Protein AF-A0A954RVB5-F1 (afdb_m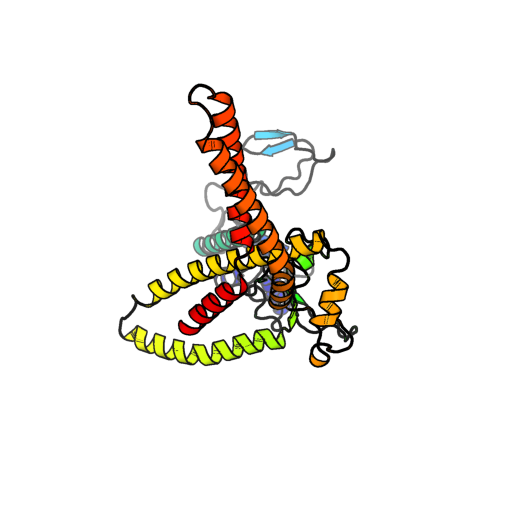onomer_lite)

Structure (mmCIF, N/CA/C/O backbone):
data_AF-A0A954RVB5-F1
#
_entry.id   AF-A0A954RVB5-F1
#
loop_
_atom_site.group_PDB
_atom_site.id
_atom_site.type_symbol
_atom_site.label_atom_id
_atom_site.label_alt_id
_atom_site.label_comp_id
_atom_site.label_asym_id
_atom_site.label_entity_id
_atom_site.label_seq_id
_atom_site.pdbx_PDB_ins_code
_atom_site.Cartn_x
_atom_site.Cartn_y
_atom_site.Cartn_z
_atom_site.occupancy
_atom_site.B_iso_or_equiv
_atom_site.auth_seq_id
_atom_site.auth_comp_id
_atom_site.auth_asym_id
_atom_site.auth_atom_id
_atom_site.pdbx_PDB_model_num
ATOM 1 N N . MET A 1 1 ? 14.825 -3.475 -24.513 1.00 93.31 1 MET A N 1
ATOM 2 C CA . MET A 1 1 ? 14.759 -2.753 -23.214 1.00 93.31 1 MET A CA 1
ATOM 3 C C . MET A 1 1 ? 13.437 -2.008 -23.025 1.00 93.31 1 MET A C 1
ATOM 5 O O . MET A 1 1 ? 12.732 -2.333 -22.081 1.00 93.31 1 MET A O 1
ATOM 9 N N . PHE A 1 2 ? 13.100 -1.039 -23.891 1.00 96.44 2 PHE A N 1
ATOM 10 C CA . PHE A 1 2 ? 11.853 -0.258 -23.799 1.00 96.44 2 PHE A CA 1
ATOM 11 C C . PHE A 1 2 ? 10.601 -1.139 -23.850 1.00 96.44 2 PHE A C 1
ATOM 13 O O . PHE A 1 2 ? 9.775 -1.050 -22.951 1.00 96.44 2 PHE A O 1
ATOM 20 N N . GLN A 1 3 ? 10.530 -2.057 -24.820 1.00 96.12 3 GLN A N 1
ATOM 21 C CA . GLN A 1 3 ? 9.443 -3.038 -24.927 1.00 96.12 3 GLN A CA 1
ATOM 22 C C . GLN A 1 3 ? 9.259 -3.834 -23.630 1.00 96.12 3 GLN A C 1
ATOM 24 O O . GLN A 1 3 ? 8.179 -3.788 -23.061 1.00 96.12 3 GLN A O 1
ATOM 29 N N . TRP A 1 4 ? 10.323 -4.459 -23.100 1.00 95.06 4 TRP A N 1
ATOM 30 C CA . TRP A 1 4 ? 10.252 -5.195 -21.828 1.00 95.06 4 TRP A CA 1
ATOM 31 C C . TRP A 1 4 ? 9.710 -4.339 -20.681 1.00 95.06 4 TRP A C 1
ATOM 33 O O . TRP A 1 4 ? 8.940 -4.825 -19.864 1.00 95.06 4 TRP A O 1
ATOM 43 N N . TYR A 1 5 ? 10.111 -3.065 -20.590 1.00 94.44 5 TYR A N 1
ATOM 44 C CA . TYR A 1 5 ? 9.596 -2.195 -19.536 1.00 94.44 5 TYR A CA 1
ATOM 45 C C . TYR A 1 5 ? 8.131 -1.816 -19.752 1.00 94.44 5 TYR A C 1
ATOM 47 O O . TYR A 1 5 ? 7.409 -1.705 -18.768 1.00 94.44 5 TYR A O 1
ATOM 55 N N . ALA A 1 6 ? 7.689 -1.611 -20.994 1.00 93.25 6 ALA A N 1
ATOM 56 C CA . ALA A 1 6 ? 6.303 -1.279 -21.310 1.00 93.25 6 ALA A CA 1
ATOM 57 C C . ALA A 1 6 ? 5.373 -2.476 -21.050 1.00 93.25 6 ALA A C 1
ATOM 59 O O . ALA A 1 6 ? 4.463 -2.369 -20.227 1.00 93.25 6 ALA A O 1
ATOM 60 N N . SER A 1 7 ? 5.664 -3.633 -21.650 1.00 90.19 7 SER A N 1
ATOM 61 C CA . SER A 1 7 ? 4.794 -4.814 -21.611 1.00 90.19 7 SER A CA 1
ATOM 62 C C . SER A 1 7 ? 4.887 -5.619 -20.313 1.00 90.19 7 SER A C 1
ATOM 64 O O . SER A 1 7 ? 3.871 -6.086 -19.808 1.00 90.19 7 SER A O 1
ATOM 66 N N . GLU A 1 8 ? 6.075 -5.768 -19.722 1.00 88.81 8 GLU A N 1
ATOM 67 C CA . GLU A 1 8 ? 6.259 -6.601 -18.527 1.00 88.81 8 GLU A CA 1
ATOM 68 C C . GLU A 1 8 ? 6.190 -5.765 -17.235 1.00 88.81 8 GLU A C 1
ATOM 70 O O . GLU A 1 8 ? 6.614 -4.607 -17.177 1.00 88.81 8 GLU A O 1
ATOM 75 N N . GLN A 1 9 ? 5.721 -6.348 -16.126 1.00 85.25 9 GLN A N 1
ATOM 76 C CA . GLN A 1 9 ? 5.739 -5.705 -14.799 1.00 85.25 9 GLN A CA 1
ATOM 77 C C . GLN A 1 9 ? 7.112 -5.815 -14.107 1.00 85.25 9 GLN A C 1
ATOM 79 O O . GLN A 1 9 ? 7.238 -6.267 -12.967 1.00 85.25 9 GLN A O 1
ATOM 84 N N . ILE A 1 10 ? 8.171 -5.376 -14.793 1.00 88.50 10 ILE A N 1
ATOM 85 C CA . ILE A 1 10 ? 9.561 -5.481 -14.328 1.00 88.50 10 ILE A CA 1
ATOM 86 C C . ILE A 1 10 ? 10.147 -4.136 -13.877 1.00 88.50 10 ILE A C 1
ATOM 88 O O . ILE A 1 10 ? 9.757 -3.050 -14.300 1.00 88.50 10 ILE A O 1
ATOM 92 N N . SER A 1 11 ? 11.117 -4.194 -12.968 1.00 89.44 11 SER A N 1
ATOM 93 C CA . SER A 1 11 ? 11.869 -3.030 -12.489 1.00 89.44 11 SER A CA 1
ATOM 94 C C . SER A 1 11 ? 13.116 -2.756 -13.345 1.00 89.44 11 SER A C 1
ATOM 96 O O . SER A 1 11 ? 13.686 -3.690 -13.914 1.00 89.44 11 SER A O 1
ATOM 98 N N . PRO A 1 12 ? 13.651 -1.516 -13.349 1.00 92.75 12 PRO A N 1
ATOM 99 C CA . PRO A 1 12 ? 14.918 -1.220 -14.025 1.00 92.75 12 PRO A CA 1
ATOM 100 C C . PRO A 1 12 ? 16.093 -2.086 -13.532 1.00 92.75 12 PRO A C 1
ATOM 102 O O . PRO A 1 12 ? 17.009 -2.386 -14.289 1.00 92.75 12 PRO A O 1
ATOM 105 N N . SER A 1 13 ? 16.057 -2.539 -12.273 1.00 91.69 13 SER A N 1
ATOM 106 C CA . SER A 1 13 ? 17.038 -3.490 -11.731 1.00 91.69 13 SER A CA 1
ATOM 107 C C . SER A 1 13 ? 16.919 -4.890 -12.342 1.00 91.69 13 SER A C 1
ATOM 109 O O . SER A 1 13 ? 17.938 -5.539 -12.551 1.00 91.69 13 SER A O 1
ATOM 111 N N . GLN A 1 14 ? 15.701 -5.370 -12.613 1.00 91.44 14 GLN A N 1
ATOM 112 C CA . GLN A 1 14 ? 15.488 -6.669 -13.268 1.00 91.44 14 GLN A CA 1
ATOM 113 C C . GLN A 1 14 ? 15.945 -6.626 -14.724 1.00 91.44 14 GLN A C 1
ATOM 115 O O . GLN A 1 14 ? 16.619 -7.548 -15.166 1.00 91.44 14 GLN A O 1
ATOM 120 N N . ILE A 1 15 ? 15.669 -5.525 -15.428 1.00 94.50 15 ILE A N 1
ATOM 121 C CA . ILE A 1 15 ? 16.201 -5.284 -16.774 1.00 94.50 15 ILE A CA 1
ATOM 122 C C . ILE A 1 15 ? 17.732 -5.300 -16.756 1.00 94.50 15 ILE A C 1
ATOM 124 O O . ILE A 1 15 ? 18.337 -6.003 -17.556 1.00 94.50 15 ILE A O 1
ATOM 128 N N . ALA A 1 16 ? 18.361 -4.583 -15.817 1.00 94.69 16 ALA A N 1
ATOM 129 C CA . ALA A 1 16 ? 19.816 -4.580 -15.677 1.00 94.69 16 ALA A CA 1
ATOM 130 C C . ALA A 1 16 ? 20.374 -5.994 -15.440 1.00 94.69 16 ALA A C 1
ATOM 132 O O . ALA A 1 16 ? 21.322 -6.403 -16.100 1.00 94.69 16 ALA A O 1
ATOM 133 N N . SER A 1 17 ? 19.746 -6.768 -14.546 1.00 93.25 17 SER A N 1
ATOM 134 C CA . SER A 1 17 ? 20.136 -8.159 -14.300 1.00 93.25 17 SER A CA 1
ATOM 135 C C . SER A 1 17 ? 19.981 -9.031 -15.546 1.00 93.25 17 SER A C 1
ATOM 137 O O . SER A 1 17 ? 20.878 -9.816 -15.833 1.00 93.25 17 SER A O 1
ATOM 139 N N . ARG A 1 18 ? 18.889 -8.877 -16.307 1.00 94.88 18 ARG A N 1
ATOM 140 C CA . ARG A 1 18 ? 18.653 -9.617 -17.555 1.00 94.88 18 ARG A CA 1
ATOM 141 C C . ARG A 1 18 ? 19.721 -9.294 -18.603 1.00 94.88 18 ARG A C 1
ATOM 143 O O . ARG A 1 18 ? 20.259 -10.214 -19.208 1.00 94.88 18 ARG A O 1
ATOM 150 N N . LEU A 1 19 ? 20.074 -8.018 -18.766 1.00 94.81 19 LEU A N 1
ATOM 151 C CA . LEU A 1 19 ? 21.126 -7.583 -19.692 1.00 94.81 19 LEU A CA 1
ATOM 152 C C . LEU A 1 19 ? 22.497 -8.144 -19.303 1.00 94.81 19 LEU A C 1
ATOM 154 O O . LEU A 1 19 ? 23.163 -8.735 -20.146 1.00 94.81 19 LEU A O 1
ATOM 158 N N . ASN A 1 20 ? 22.872 -8.045 -18.024 1.00 94.81 20 ASN A N 1
ATOM 159 C CA . ASN A 1 20 ? 24.144 -8.584 -17.534 1.00 94.81 20 ASN A CA 1
ATOM 160 C C . ASN A 1 20 ? 24.216 -10.110 -17.679 1.00 94.81 20 ASN A C 1
ATOM 162 O O . ASN A 1 20 ? 25.235 -10.632 -18.112 1.00 94.81 20 ASN A O 1
ATOM 166 N N . LYS A 1 21 ? 23.127 -10.830 -17.371 1.00 94.69 21 LYS A N 1
ATOM 167 C CA . LYS A 1 21 ? 23.043 -12.289 -17.571 1.00 94.69 21 LYS A CA 1
ATOM 168 C C . LYS A 1 21 ? 23.169 -12.693 -19.039 1.00 94.69 21 LYS A C 1
ATOM 170 O O . LYS A 1 21 ? 23.669 -13.771 -19.320 1.00 94.69 21 LYS A O 1
ATOM 175 N N . SER A 1 22 ? 22.721 -11.835 -19.951 1.00 94.25 22 SER A N 1
ATOM 176 C CA . SER A 1 22 ? 22.811 -12.066 -21.397 1.00 94.25 22 SER A CA 1
ATOM 177 C C . SER A 1 22 ? 24.165 -11.637 -21.981 1.00 94.25 22 SER A C 1
ATOM 179 O O . SER A 1 22 ? 24.316 -11.622 -23.196 1.00 94.25 22 SER A O 1
ATOM 181 N N . GLY A 1 23 ? 25.127 -11.216 -21.148 1.00 93.06 23 GLY A N 1
ATOM 182 C CA . GLY A 1 23 ? 26.444 -10.752 -21.598 1.00 93.06 23 GLY A CA 1
ATOM 183 C C . GLY A 1 23 ? 26.430 -9.414 -22.348 1.00 93.06 23 GLY A C 1
ATOM 184 O O . GLY A 1 23 ? 27.436 -9.031 -22.939 1.00 93.06 23 GLY A O 1
ATOM 185 N N . VAL A 1 24 ? 25.313 -8.676 -22.338 1.00 93.50 24 VAL A N 1
ATOM 186 C CA . VAL A 1 24 ? 25.204 -7.402 -23.059 1.00 93.50 24 VAL A CA 1
ATOM 187 C C . VAL A 1 24 ? 25.988 -6.327 -22.310 1.00 93.50 24 VAL A C 1
ATOM 189 O O . VAL A 1 24 ? 25.602 -5.916 -21.213 1.00 93.50 24 VAL A O 1
ATOM 192 N N . SER A 1 25 ? 27.064 -5.828 -22.920 1.00 90.56 25 SER A N 1
ATOM 193 C CA . SER A 1 25 ? 27.880 -4.751 -22.352 1.00 90.56 25 SER A CA 1
ATOM 194 C C . SER A 1 25 ? 27.074 -3.459 -22.166 1.00 90.56 25 SER A C 1
ATOM 196 O O . SER A 1 25 ? 26.225 -3.102 -22.984 1.00 90.56 25 SER A O 1
ATOM 198 N N . ALA A 1 26 ? 27.355 -2.725 -21.086 1.00 87.88 26 ALA A N 1
ATOM 199 C CA . ALA A 1 26 ? 26.791 -1.394 -20.847 1.00 87.88 26 ALA A CA 1
ATOM 200 C C . ALA A 1 26 ? 27.549 -0.276 -21.587 1.00 87.88 26 ALA A C 1
ATOM 202 O O . ALA A 1 26 ? 27.286 0.900 -21.323 1.00 87.88 26 ALA A O 1
ATOM 203 N N . VAL A 1 27 ? 28.480 -0.645 -22.480 1.00 83.56 27 VAL A N 1
ATOM 204 C CA . VAL A 1 27 ? 29.432 0.205 -23.219 1.00 83.56 27 VAL A CA 1
ATOM 205 C C . VAL A 1 27 ? 30.426 0.922 -22.300 1.00 83.56 27 VAL A C 1
ATOM 207 O O . VAL A 1 27 ? 31.630 0.781 -22.471 1.00 83.56 27 VAL A O 1
ATOM 210 N N . PHE A 1 28 ? 29.942 1.626 -21.278 1.00 81.75 28 PHE A N 1
ATOM 211 C CA . PHE A 1 28 ? 30.755 2.313 -20.280 1.00 81.75 28 PHE A CA 1
ATOM 212 C C . PHE A 1 28 ? 30.584 1.689 -18.891 1.00 81.75 28 PHE A C 1
ATOM 214 O O . PHE A 1 28 ? 29.470 1.638 -18.357 1.00 81.75 28 PHE A O 1
ATOM 221 N N . GLY A 1 29 ? 31.697 1.284 -18.272 1.00 81.44 29 GLY A N 1
ATOM 222 C CA . GLY A 1 29 ? 31.775 0.688 -16.931 1.00 81.44 29 GLY A CA 1
ATOM 223 C C . GLY A 1 29 ? 31.400 -0.800 -16.867 1.00 81.44 29 GLY A C 1
ATOM 224 O O . GLY A 1 29 ? 30.939 -1.374 -17.844 1.00 81.44 29 GLY A O 1
ATOM 225 N N . GLU A 1 30 ? 31.531 -1.399 -15.682 1.00 84.06 30 GLU A N 1
ATOM 226 C CA . GLU A 1 30 ? 31.527 -2.864 -15.461 1.00 84.06 30 GLU A CA 1
ATOM 227 C C . GLU A 1 30 ? 30.200 -3.602 -15.738 1.00 84.06 30 GLU A C 1
ATOM 229 O O . GLU A 1 30 ? 30.146 -4.825 -15.687 1.00 84.06 30 GLU A O 1
ATOM 234 N N . GLY A 1 31 ? 29.109 -2.892 -16.037 1.00 92.31 31 GLY A N 1
ATOM 235 C CA . GLY A 1 31 ? 27.833 -3.529 -16.372 1.00 92.31 31 GLY A CA 1
ATOM 236 C C . GLY A 1 31 ? 26.613 -2.625 -16.249 1.00 92.31 31 GLY A C 1
ATOM 237 O O . GLY A 1 31 ? 26.698 -1.434 -15.908 1.00 92.31 31 GLY A O 1
ATOM 238 N N . TRP A 1 32 ? 25.445 -3.197 -16.539 1.00 95.25 32 TRP A N 1
ATOM 239 C CA . TRP A 1 32 ? 24.161 -2.531 -16.373 1.00 95.25 32 TRP A CA 1
ATOM 240 C C . TRP A 1 32 ? 23.793 -2.454 -14.897 1.00 95.25 32 TRP A C 1
ATOM 242 O O . TRP A 1 32 ? 23.843 -3.436 -14.159 1.00 95.25 32 TRP A O 1
ATOM 252 N N . ASN A 1 33 ? 23.350 -1.276 -14.470 1.00 94.44 33 ASN A N 1
ATOM 253 C CA . ASN A 1 33 ? 22.774 -1.071 -13.149 1.00 94.44 33 ASN A CA 1
ATOM 254 C C . ASN A 1 33 ? 21.419 -0.361 -13.269 1.00 94.44 33 ASN A C 1
ATOM 256 O O . ASN A 1 33 ? 21.065 0.178 -14.322 1.00 94.44 33 ASN A O 1
ATOM 260 N N . LYS A 1 34 ? 20.657 -0.343 -12.168 1.00 93.25 34 LYS A N 1
ATOM 261 C CA . LYS A 1 34 ? 19.323 0.282 -12.098 1.00 93.25 34 LYS A CA 1
ATOM 262 C C . LYS A 1 34 ? 19.320 1.713 -12.643 1.00 93.25 34 LYS A C 1
ATOM 264 O O . LYS A 1 34 ? 18.372 2.109 -13.315 1.00 93.25 34 LYS A O 1
ATOM 269 N N . GLN A 1 35 ? 20.351 2.490 -12.312 1.00 91.19 35 GLN A N 1
ATOM 270 C CA . GLN A 1 35 ? 20.426 3.906 -12.648 1.00 91.19 35 GLN A CA 1
ATOM 271 C C . GLN A 1 35 ? 20.714 4.120 -14.134 1.00 91.19 35 GLN A C 1
ATOM 273 O O . GLN A 1 35 ? 20.067 4.972 -14.734 1.00 91.19 35 GLN A O 1
ATOM 278 N N . LYS A 1 36 ? 21.608 3.327 -14.737 1.00 93.12 36 LYS A N 1
ATOM 279 C CA . LYS A 1 36 ? 21.865 3.342 -16.185 1.00 93.12 36 LYS A CA 1
ATOM 280 C C . LYS A 1 36 ? 20.599 3.010 -16.962 1.00 93.12 36 LYS A C 1
ATOM 282 O O . LYS A 1 36 ? 20.181 3.801 -17.794 1.00 93.12 36 LYS A O 1
ATOM 287 N N . VAL A 1 37 ? 19.920 1.917 -16.603 1.00 95.31 37 VAL A N 1
ATOM 288 C CA . VAL A 1 37 ? 18.647 1.538 -17.238 1.00 95.31 37 VAL A CA 1
ATOM 289 C C . VAL A 1 37 ? 17.603 2.644 -17.088 1.00 95.31 37 VAL A C 1
ATOM 291 O O . VAL A 1 37 ? 16.961 3.010 -18.065 1.00 95.31 37 VAL A O 1
ATOM 294 N N . LYS A 1 38 ? 17.446 3.222 -15.887 1.00 93.31 38 LYS A N 1
ATOM 295 C CA . LYS A 1 38 ? 16.500 4.328 -15.674 1.00 93.31 38 LYS A CA 1
ATOM 296 C C . LYS A 1 38 ? 16.843 5.537 -16.548 1.00 93.31 38 LYS A C 1
ATOM 298 O O . LYS A 1 38 ? 15.940 6.106 -17.143 1.00 93.31 38 LYS A O 1
ATOM 303 N N . GLN A 1 39 ? 18.121 5.912 -16.631 1.00 91.69 39 GLN A N 1
ATOM 304 C CA . GLN A 1 39 ? 18.578 7.023 -17.467 1.00 91.69 39 GLN A CA 1
ATOM 305 C C . GLN A 1 39 ? 18.338 6.756 -18.951 1.00 91.69 39 GLN A C 1
ATOM 307 O O . GLN A 1 39 ? 17.895 7.666 -19.639 1.00 91.69 39 GLN A O 1
ATOM 312 N N . THR A 1 40 ? 18.574 5.529 -19.420 1.00 94.62 40 THR A N 1
ATOM 313 C CA . THR A 1 40 ? 18.265 5.097 -20.786 1.00 94.62 40 THR A CA 1
ATOM 314 C C . THR A 1 40 ? 16.772 5.232 -21.075 1.00 94.62 40 THR A C 1
ATOM 316 O O . THR A 1 40 ? 16.394 5.951 -21.994 1.00 94.62 40 THR A O 1
ATOM 319 N N . LEU A 1 41 ? 15.920 4.623 -20.245 1.00 96.06 41 LEU A N 1
ATOM 320 C CA . LEU A 1 41 ? 14.466 4.632 -20.428 1.00 96.06 41 LEU A CA 1
ATOM 321 C C . LEU A 1 41 ? 13.854 6.039 -20.361 1.00 96.06 41 LEU A C 1
ATOM 323 O O . LEU A 1 41 ? 12.832 6.282 -20.988 1.00 96.06 41 LEU A O 1
ATOM 327 N N . SER A 1 42 ? 14.454 6.968 -19.612 1.00 94.06 42 SER A N 1
ATOM 328 C CA . SER A 1 42 ? 13.951 8.340 -19.471 1.00 94.06 42 SER A CA 1
ATOM 329 C C . SER A 1 42 ? 14.610 9.353 -20.414 1.00 94.06 42 SER A C 1
ATOM 331 O O . SER A 1 42 ? 14.386 10.550 -20.249 1.00 94.06 42 SER A O 1
ATOM 333 N N . ASN A 1 43 ? 15.511 8.942 -21.315 1.00 94.19 43 ASN A N 1
ATOM 334 C CA . ASN A 1 43 ? 16.248 9.891 -22.151 1.00 94.19 43 ASN A CA 1
ATOM 335 C C . ASN A 1 43 ? 15.486 10.187 -23.456 1.00 94.19 43 ASN A C 1
ATOM 337 O O . ASN A 1 43 ? 15.439 9.319 -24.324 1.00 94.19 43 ASN A O 1
ATOM 341 N N . PRO A 1 44 ? 14.966 11.409 -23.659 1.00 94.94 44 PRO A N 1
ATOM 342 C CA . PRO A 1 44 ? 14.211 11.751 -24.867 1.00 94.94 44 PRO A CA 1
ATOM 343 C C . PRO A 1 44 ? 15.076 11.785 -26.140 1.00 94.94 44 PRO A C 1
ATOM 345 O O . PRO A 1 44 ? 14.551 11.819 -27.246 1.00 94.94 44 PRO A O 1
ATOM 348 N N . ALA A 1 45 ? 16.404 11.670 -26.024 1.00 96.00 45 ALA A N 1
ATOM 349 C CA . ALA A 1 45 ? 17.263 11.430 -27.181 1.00 96.00 45 ALA A CA 1
ATOM 350 C C . ALA A 1 45 ? 16.862 10.160 -27.964 1.00 96.00 45 ALA A C 1
ATOM 352 O O . ALA A 1 45 ? 17.036 10.128 -29.171 1.00 96.00 45 ALA A O 1
ATOM 353 N N . TYR A 1 46 ? 16.271 9.140 -27.328 1.00 96.38 46 TYR A N 1
ATOM 354 C CA . TYR A 1 46 ? 15.817 7.937 -28.047 1.00 96.38 46 TYR A CA 1
ATOM 355 C C . TYR A 1 46 ? 14.646 8.188 -29.008 1.00 96.38 46 TYR A C 1
ATOM 357 O O . TYR A 1 46 ? 14.415 7.361 -29.883 1.00 96.38 46 TYR A O 1
ATOM 365 N N . ILE A 1 47 ? 13.957 9.326 -28.883 1.00 96.88 47 ILE A N 1
ATOM 366 C CA . ILE A 1 47 ? 12.922 9.786 -29.820 1.00 96.88 47 ILE A CA 1
ATOM 367 C C . ILE A 1 47 ? 13.394 10.985 -30.661 1.00 96.88 47 ILE A C 1
ATOM 369 O O . ILE A 1 47 ? 12.584 11.781 -31.122 1.00 96.88 47 ILE A O 1
ATOM 373 N N . GLY A 1 48 ? 14.711 11.178 -30.798 1.00 96.31 48 GLY A N 1
ATOM 374 C CA . GLY A 1 48 ? 15.279 12.289 -31.568 1.00 96.31 48 GLY A CA 1
ATOM 375 C C . GLY A 1 48 ? 15.252 13.647 -30.861 1.00 96.31 48 GLY A C 1
ATOM 376 O O . GLY A 1 48 ? 15.617 14.653 -31.463 1.00 96.31 48 GLY A O 1
ATOM 377 N N . MET A 1 49 ? 14.851 13.707 -29.586 1.00 96.00 49 MET A N 1
ATOM 378 C CA . MET A 1 49 ? 14.629 14.953 -28.839 1.00 96.00 49 MET A CA 1
ATOM 379 C C . MET A 1 49 ? 15.608 15.085 -27.658 1.00 96.00 49 MET A C 1
ATOM 381 O O . MET A 1 49 ? 15.205 14.957 -26.499 1.00 96.00 49 MET A O 1
ATOM 385 N N . PRO A 1 50 ? 16.918 15.298 -27.883 1.00 94.94 50 PRO A N 1
ATOM 386 C CA . PRO A 1 50 ? 17.864 15.472 -26.784 1.00 94.94 50 PRO A CA 1
ATOM 387 C C . PRO A 1 50 ? 17.479 16.682 -25.919 1.00 94.94 50 PRO A C 1
ATOM 389 O O . PRO A 1 50 ? 17.296 17.783 -26.423 1.00 94.94 50 PRO A O 1
ATOM 392 N N . ALA A 1 51 ? 17.374 16.475 -24.604 1.00 92.94 51 ALA A N 1
ATOM 393 C CA . ALA A 1 51 ? 16.984 17.520 -23.658 1.00 92.94 51 ALA A CA 1
ATOM 394 C C . ALA A 1 51 ? 18.168 18.013 -22.817 1.00 92.94 51 ALA A C 1
ATOM 396 O O . ALA A 1 51 ? 18.913 17.201 -22.244 1.00 92.94 51 ALA A O 1
ATOM 397 N N . TYR A 1 52 ? 18.287 19.334 -22.687 1.00 90.00 52 TYR A N 1
ATOM 398 C CA . TYR A 1 52 ? 19.242 20.018 -21.813 1.00 90.00 52 TYR A CA 1
ATOM 399 C C . TYR A 1 52 ? 18.585 20.451 -20.487 1.00 90.00 52 TYR A C 1
ATOM 401 O O . TYR A 1 52 ? 17.382 20.299 -20.286 1.00 90.00 52 TYR A O 1
ATOM 409 N N . ASN A 1 53 ? 19.393 20.943 -19.543 1.00 89.25 53 ASN A N 1
ATOM 410 C CA . ASN A 1 53 ? 18.963 21.478 -18.245 1.00 89.25 53 ASN A CA 1
ATOM 411 C C . ASN A 1 53 ? 18.240 20.476 -17.311 1.00 89.25 53 ASN A C 1
ATOM 413 O O . ASN A 1 53 ? 17.576 20.859 -16.357 1.00 89.25 53 ASN A O 1
ATOM 417 N N . LYS A 1 54 ? 18.419 19.161 -17.507 1.00 88.94 54 LYS A N 1
ATOM 418 C CA . LYS A 1 54 ? 17.768 18.118 -16.677 1.00 88.94 54 LYS A CA 1
ATOM 419 C C . LYS A 1 54 ? 18.233 18.087 -15.214 1.00 88.94 54 LYS A C 1
ATOM 421 O O . LYS A 1 54 ? 17.546 17.546 -14.342 1.00 88.94 54 LYS A O 1
ATOM 426 N N . ARG A 1 55 ? 19.440 18.592 -14.943 1.00 87.06 55 ARG A N 1
ATOM 427 C CA . ARG A 1 55 ? 20.067 18.595 -13.615 1.00 87.06 55 ARG A CA 1
ATOM 428 C C . ARG A 1 55 ? 20.686 19.948 -13.306 1.00 87.06 55 ARG A C 1
ATOM 430 O O . ARG A 1 55 ? 21.264 20.571 -14.188 1.00 87.06 55 ARG A O 1
ATOM 437 N N . ALA A 1 56 ? 20.636 20.337 -12.037 1.00 84.50 56 ALA A N 1
ATOM 438 C CA . ALA A 1 56 ? 21.289 21.534 -11.530 1.00 84.50 56 ALA A CA 1
ATOM 439 C C . ALA A 1 56 ? 22.542 21.180 -10.716 1.00 84.50 56 ALA A C 1
ATOM 441 O O . ALA A 1 56 ? 22.495 20.375 -9.777 1.00 84.50 56 ALA A O 1
ATOM 442 N N . SER A 1 57 ? 23.660 21.817 -11.055 1.00 82.31 57 SER A N 1
ATOM 443 C CA . SER A 1 57 ? 24.931 21.740 -10.321 1.00 82.31 57 SER A CA 1
ATOM 444 C C . SER A 1 57 ? 25.563 23.113 -10.073 1.00 82.31 57 SER A C 1
ATOM 446 O O . SER A 1 57 ? 26.721 23.184 -9.667 1.00 82.31 57 SER A O 1
ATOM 448 N N . GLY A 1 58 ? 24.812 24.198 -10.297 1.00 84.25 58 GLY A N 1
ATOM 449 C CA . GLY A 1 58 ? 25.272 25.561 -10.041 1.00 84.25 58 GLY A CA 1
ATOM 450 C C . GLY A 1 58 ? 25.691 25.752 -8.581 1.00 84.25 58 GLY A C 1
ATOM 451 O O . GLY A 1 58 ? 25.014 25.277 -7.663 1.00 84.25 58 GLY A O 1
ATOM 452 N N . ARG A 1 59 ? 26.820 26.440 -8.364 1.00 83.12 59 ARG A N 1
ATOM 453 C CA . ARG A 1 59 ? 27.333 26.779 -7.020 1.00 83.12 59 ARG A CA 1
ATOM 454 C C . ARG A 1 59 ? 26.827 28.129 -6.509 1.00 83.12 59 ARG A C 1
ATOM 456 O O . ARG A 1 59 ? 26.697 28.295 -5.297 1.00 83.12 59 ARG A O 1
ATOM 463 N N . PHE A 1 60 ? 26.560 29.054 -7.429 1.00 87.62 60 PHE A N 1
ATOM 464 C CA . PHE A 1 60 ? 26.194 30.441 -7.139 1.00 87.62 60 PHE A CA 1
ATOM 465 C C . PHE A 1 60 ? 24.888 30.823 -7.832 1.00 87.62 60 PHE A C 1
ATOM 467 O O . PHE A 1 60 ? 23.958 31.245 -7.158 1.00 87.62 60 PHE A O 1
ATOM 474 N N . TRP A 1 61 ? 24.794 30.559 -9.137 1.00 87.88 61 TRP A N 1
ATOM 475 C CA . TRP A 1 61 ? 23.627 30.850 -9.971 1.00 87.88 61 TRP A CA 1
ATOM 476 C C . TRP A 1 61 ? 23.115 29.593 -10.677 1.00 87.88 61 TRP A C 1
ATOM 478 O O . TRP A 1 61 ? 23.878 28.651 -10.920 1.00 87.88 61 TRP A O 1
ATOM 488 N N . GLU A 1 62 ? 21.824 29.565 -10.983 1.00 88.06 62 GLU A N 1
ATOM 489 C CA . GLU A 1 62 ? 21.172 28.515 -11.750 1.00 88.06 62 GLU A CA 1
ATOM 490 C C . GLU A 1 62 ? 20.054 29.058 -12.643 1.00 88.06 62 GLU A C 1
ATOM 492 O O . GLU A 1 62 ? 19.387 30.020 -12.289 1.00 88.06 62 GLU A O 1
ATOM 497 N N . TYR A 1 63 ? 19.847 28.408 -13.790 1.00 85.50 63 TYR A N 1
ATOM 498 C CA . TYR A 1 63 ? 18.768 28.733 -14.722 1.00 85.50 63 TYR A CA 1
ATOM 499 C C . TYR A 1 63 ? 17.502 27.927 -14.394 1.00 85.50 63 TYR A C 1
ATOM 501 O O . TYR A 1 63 ? 17.526 26.692 -14.497 1.00 85.50 63 TYR A O 1
ATOM 509 N N . VAL A 1 64 ? 16.447 28.609 -13.949 1.00 86.50 64 VAL A N 1
ATOM 510 C CA . VAL A 1 64 ? 15.154 28.052 -13.501 1.00 86.50 64 VAL A CA 1
ATOM 511 C C . VAL A 1 64 ? 14.043 28.971 -14.002 1.00 86.50 64 VAL A C 1
ATOM 513 O O . VAL A 1 64 ? 14.213 30.185 -13.960 1.00 86.50 64 VAL A O 1
ATOM 516 N N . ASP A 1 65 ? 12.935 28.408 -14.486 1.00 83.69 65 ASP A N 1
ATOM 517 C CA . ASP A 1 65 ? 11.760 29.160 -14.955 1.00 83.69 65 ASP A CA 1
ATOM 518 C C . ASP A 1 65 ? 12.080 30.204 -16.045 1.00 83.69 65 ASP A C 1
ATOM 520 O O . ASP A 1 65 ? 11.438 31.242 -16.158 1.00 83.69 65 ASP A O 1
ATOM 524 N N . GLY A 1 66 ? 13.094 29.933 -16.872 1.00 83.19 66 GLY A N 1
ATOM 525 C CA . GLY A 1 66 ? 13.509 30.838 -17.947 1.00 83.19 66 GLY A CA 1
ATOM 526 C C . GLY A 1 66 ? 14.463 31.961 -17.518 1.00 83.19 66 GLY A C 1
ATOM 527 O O . GLY A 1 66 ? 14.918 32.721 -18.375 1.00 83.19 66 GLY A O 1
ATOM 528 N N . GLU A 1 67 ? 14.834 32.032 -16.237 1.00 88.12 67 GLU A N 1
ATOM 529 C CA . GLU A 1 67 ? 15.638 33.117 -15.671 1.00 88.12 67 GLU A CA 1
ATOM 530 C C . GLU A 1 67 ? 16.862 32.617 -14.887 1.00 88.12 67 GLU A C 1
ATOM 532 O O . GLU A 1 67 ? 16.920 31.486 -14.398 1.00 88.12 67 GLU A O 1
ATOM 537 N N . MET A 1 68 ? 17.876 33.478 -14.753 1.00 87.94 68 MET A N 1
ATOM 538 C CA . MET A 1 68 ? 19.039 33.229 -13.896 1.00 87.94 68 MET A CA 1
ATOM 539 C C . MET A 1 68 ? 18.733 33.647 -12.458 1.00 87.94 68 MET A C 1
ATOM 541 O O . MET A 1 68 ? 18.528 34.823 -12.177 1.00 87.94 68 MET A O 1
ATOM 545 N N . GLN A 1 69 ? 18.770 32.693 -11.532 1.00 90.06 69 GLN A N 1
ATOM 546 C CA . GLN A 1 69 ? 18.462 32.909 -10.117 1.00 90.06 69 GLN A CA 1
ATOM 547 C C . GLN A 1 69 ? 19.598 32.403 -9.210 1.00 90.06 69 GLN A C 1
ATOM 549 O O . GLN A 1 69 ? 20.329 31.477 -9.586 1.00 90.06 69 GLN A O 1
ATOM 554 N N . PRO A 1 70 ? 19.793 32.978 -8.008 1.00 89.44 70 PRO A N 1
ATOM 555 C CA . PRO A 1 70 ? 20.793 32.489 -7.067 1.00 89.44 70 PRO A CA 1
ATOM 556 C C . PRO A 1 70 ? 20.410 31.104 -6.524 1.00 89.44 70 PRO A C 1
ATOM 558 O O . PRO A 1 70 ? 19.253 30.814 -6.223 1.00 89.44 70 PRO A O 1
ATOM 561 N N . VAL A 1 71 ? 21.405 30.232 -6.355 1.00 87.75 71 VAL A N 1
ATOM 562 C CA . VAL A 1 71 ? 21.188 28.839 -5.943 1.00 87.75 71 VAL A CA 1
ATOM 563 C C . VAL A 1 71 ? 20.676 28.763 -4.509 1.00 87.75 71 VAL A C 1
ATOM 565 O O . VAL A 1 71 ? 21.361 29.183 -3.572 1.00 87.75 71 VAL A O 1
ATOM 568 N N . LYS A 1 72 ? 19.527 28.104 -4.312 1.00 84.12 72 LYS A N 1
ATOM 569 C CA . LYS A 1 72 ? 18.993 27.827 -2.970 1.00 84.12 72 LYS A CA 1
ATOM 570 C C . LYS A 1 72 ? 19.973 26.952 -2.180 1.00 84.12 72 LYS A C 1
ATOM 572 O O . LYS A 1 72 ? 20.324 25.839 -2.589 1.00 84.12 72 LYS A O 1
ATOM 577 N N . ARG A 1 73 ? 20.429 27.459 -1.030 1.00 85.38 73 ARG A N 1
ATOM 578 C CA . ARG A 1 73 ? 21.372 26.763 -0.142 1.00 85.38 73 ARG A CA 1
ATOM 579 C C . ARG A 1 73 ? 20.616 26.065 0.978 1.00 85.38 73 ARG A C 1
ATOM 581 O O . ARG A 1 73 ? 19.714 26.631 1.583 1.00 85.38 73 ARG A O 1
ATOM 588 N N . THR A 1 74 ? 21.023 24.845 1.300 1.00 79.31 74 THR A N 1
ATOM 589 C CA . THR A 1 74 ? 20.506 24.104 2.457 1.00 79.31 74 THR A CA 1
ATOM 590 C C . THR A 1 74 ? 21.666 23.871 3.412 1.00 79.31 74 THR A C 1
ATOM 592 O O . THR A 1 74 ? 22.699 23.346 2.995 1.00 79.31 74 THR A O 1
ATOM 595 N N . ARG A 1 75 ? 21.527 24.285 4.680 1.00 83.31 75 ARG A N 1
ATOM 596 C CA . ARG A 1 75 ? 22.612 24.227 5.685 1.00 83.31 75 ARG A CA 1
ATOM 597 C C . ARG A 1 75 ? 23.920 24.866 5.178 1.00 83.31 75 ARG A C 1
ATOM 599 O O . ARG A 1 75 ? 24.989 24.268 5.250 1.00 83.31 75 ARG A O 1
ATOM 606 N N . GLY A 1 76 ? 23.816 26.043 4.553 1.00 82.44 76 GLY A N 1
ATOM 607 C CA . GLY A 1 76 ? 24.961 26.806 4.036 1.00 82.44 76 GLY A CA 1
ATOM 608 C C . GLY A 1 76 ? 25.627 26.248 2.769 1.00 82.44 76 GLY A C 1
ATOM 609 O O . GLY A 1 76 ? 26.530 26.889 2.226 1.00 82.44 76 GLY A O 1
ATOM 610 N N . LYS A 1 77 ? 25.183 25.102 2.232 1.00 82.12 77 LYS A N 1
ATOM 611 C CA . LYS A 1 77 ? 25.794 24.454 1.059 1.00 82.12 77 LYS A CA 1
ATOM 612 C C . LYS A 1 77 ? 24.859 24.453 -0.152 1.00 82.12 77 LYS A C 1
ATOM 614 O O . LYS A 1 77 ? 23.659 24.202 -0.034 1.00 82.12 77 LYS A O 1
ATOM 619 N N . ALA A 1 78 ? 25.428 24.703 -1.331 1.00 80.94 78 ALA A N 1
ATOM 620 C CA . ALA A 1 78 ? 24.742 24.496 -2.602 1.00 80.94 78 ALA A CA 1
ATOM 621 C C . ALA A 1 78 ? 24.637 22.986 -2.869 1.00 80.94 78 ALA A C 1
ATOM 623 O O . ALA A 1 78 ? 25.647 22.290 -2.964 1.00 80.94 78 ALA A O 1
ATOM 624 N N . LYS A 1 79 ? 23.414 22.463 -2.962 1.00 77.62 79 LYS A N 1
ATOM 625 C CA . LYS A 1 79 ? 23.172 21.025 -3.155 1.00 77.62 79 LYS A CA 1
ATOM 626 C C . LYS A 1 79 ? 23.393 20.619 -4.616 1.00 77.62 79 LYS A C 1
ATOM 628 O O . LYS A 1 79 ? 22.526 20.887 -5.430 1.00 77.62 79 LYS A O 1
ATOM 633 N N . SER A 1 80 ? 24.494 19.983 -4.992 1.00 77.00 80 SER A N 1
ATOM 634 C CA . SER A 1 80 ? 24.698 19.551 -6.385 1.00 77.00 80 SER A CA 1
ATOM 635 C C . SER A 1 80 ? 23.778 18.382 -6.786 1.00 77.00 80 SER A C 1
ATOM 637 O O . SER A 1 80 ? 23.214 17.688 -5.937 1.00 77.00 80 SER A O 1
ATOM 639 N N . GLY A 1 81 ? 23.606 18.165 -8.095 1.00 75.69 81 GLY A N 1
ATOM 640 C CA . GLY A 1 81 ? 22.932 16.980 -8.639 1.00 75.69 81 GLY A CA 1
ATOM 641 C C . GLY A 1 81 ? 21.410 16.969 -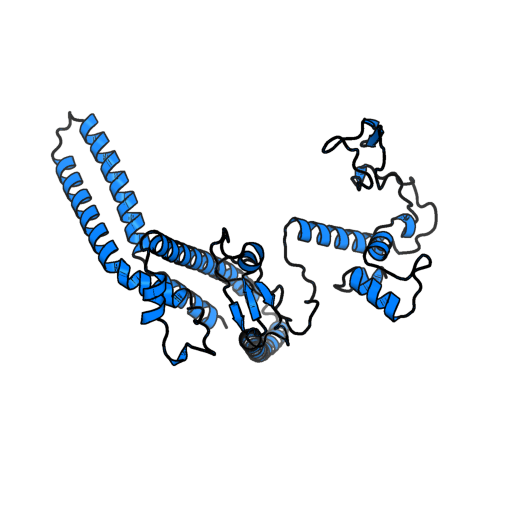8.470 1.00 75.69 81 GLY A C 1
ATOM 642 O O . GLY A 1 81 ? 20.797 15.900 -8.495 1.00 75.69 81 GLY A O 1
ATOM 643 N N . ARG A 1 82 ? 20.784 18.138 -8.296 1.00 84.62 82 ARG A N 1
ATOM 644 C CA . ARG A 1 82 ? 19.321 18.261 -8.188 1.00 84.62 82 ARG A CA 1
ATOM 645 C C . ARG A 1 82 ? 18.688 17.931 -9.535 1.00 84.62 82 ARG A C 1
ATOM 647 O O . ARG A 1 82 ? 19.193 18.360 -10.567 1.00 84.62 82 ARG A O 1
ATOM 654 N N . THR A 1 83 ? 17.592 17.180 -9.532 1.00 84.19 83 THR A N 1
ATOM 655 C CA . THR A 1 83 ? 16.779 16.977 -10.743 1.00 84.19 83 THR A CA 1
ATOM 656 C C . THR A 1 83 ? 15.846 18.173 -10.892 1.00 84.19 83 THR A C 1
ATOM 658 O O . THR A 1 83 ? 15.233 18.562 -9.899 1.00 84.19 83 THR A O 1
ATOM 661 N N . ARG A 1 84 ? 15.774 18.765 -12.088 1.00 87.00 84 ARG A N 1
ATOM 662 C CA . ARG A 1 84 ? 14.862 19.888 -12.353 1.00 87.00 84 ARG A CA 1
ATOM 663 C C . ARG A 1 84 ? 13.444 19.417 -12.659 1.00 87.00 84 ARG A C 1
ATOM 665 O O . ARG A 1 84 ? 13.248 18.248 -13.014 1.00 87.00 84 ARG A O 1
ATOM 672 N N . ALA A 1 85 ? 12.485 20.335 -12.537 1.00 85.88 85 ALA A N 1
ATOM 673 C CA . ALA A 1 85 ? 11.136 20.128 -13.044 1.00 85.88 85 ALA A CA 1
ATOM 674 C C . ALA A 1 85 ? 11.180 19.925 -14.564 1.00 85.88 85 ALA A C 1
ATOM 676 O O . ALA A 1 85 ? 12.076 20.426 -15.240 1.00 85.88 85 ALA A O 1
ATOM 677 N N . LYS A 1 86 ? 10.224 19.167 -15.111 1.00 84.75 86 LYS A N 1
ATOM 678 C CA . LYS A 1 86 ? 10.182 18.908 -16.558 1.00 84.75 86 LYS A CA 1
ATOM 679 C C . LYS A 1 86 ? 9.934 20.178 -17.380 1.00 84.75 86 LYS A C 1
ATOM 681 O O . LYS A 1 86 ? 10.371 20.223 -18.521 1.00 84.75 86 LYS A O 1
ATOM 686 N N . SER A 1 87 ? 9.276 21.186 -16.804 1.00 88.19 87 SER A N 1
ATOM 687 C CA . SER A 1 87 ? 9.065 22.506 -17.415 1.00 88.19 87 SER A CA 1
ATOM 688 C C . SER A 1 87 ? 10.373 23.251 -17.696 1.00 88.19 87 SER A C 1
ATOM 690 O O . SER A 1 87 ? 10.453 23.978 -18.676 1.00 88.19 87 SER A O 1
ATOM 692 N N . ASP A 1 88 ? 11.417 23.019 -16.894 1.00 88.88 88 ASP A N 1
ATOM 693 C CA . ASP A 1 88 ? 12.741 23.632 -17.077 1.00 88.88 88 ASP A CA 1
ATOM 694 C C . ASP A 1 88 ? 13.592 22.940 -18.152 1.00 88.88 88 ASP A C 1
ATOM 696 O O . ASP A 1 88 ? 14.737 23.340 -18.402 1.00 88.88 88 ASP A O 1
ATOM 700 N N . TYR A 1 89 ? 13.110 21.832 -18.721 1.00 90.88 89 TYR A N 1
ATOM 701 C CA . TYR A 1 89 ? 13.882 21.063 -19.687 1.00 90.88 89 TYR A CA 1
ATOM 702 C C . TYR A 1 89 ? 13.835 21.788 -21.023 1.00 90.88 89 TYR A C 1
ATOM 704 O O . TYR A 1 89 ? 12.770 22.098 -21.549 1.00 90.88 89 TYR A O 1
ATOM 712 N N . VAL A 1 90 ? 15.011 22.017 -21.598 1.00 89.88 90 VAL A N 1
ATOM 713 C CA . VAL A 1 90 ? 15.119 22.677 -22.897 1.00 89.88 90 VAL A CA 1
ATOM 714 C C . VAL A 1 90 ? 15.172 21.598 -23.969 1.00 89.88 90 VAL A C 1
ATOM 716 O O . VAL A 1 90 ? 16.089 20.771 -23.974 1.00 89.88 90 VAL A O 1
ATOM 719 N N . PHE A 1 91 ? 14.182 21.614 -24.857 1.00 92.50 91 PHE A N 1
ATOM 720 C CA . PHE A 1 91 ? 14.056 20.696 -25.984 1.00 92.50 91 PHE A CA 1
ATOM 721 C C . PHE A 1 91 ? 14.284 21.430 -27.311 1.00 92.50 91 PHE A C 1
ATOM 723 O O . PHE A 1 91 ? 13.979 22.621 -27.417 1.00 92.50 91 PHE A O 1
ATOM 730 N N . PRO A 1 92 ? 14.781 20.740 -28.349 1.00 93.50 92 PRO A N 1
ATOM 731 C CA . PRO A 1 92 ? 14.742 21.268 -29.705 1.00 93.50 92 PRO A CA 1
ATOM 732 C C . PRO A 1 92 ? 13.285 21.415 -30.173 1.00 93.50 92 PRO A C 1
ATOM 734 O O . PRO A 1 92 ? 12.403 20.690 -29.719 1.00 93.50 92 PRO A O 1
ATOM 737 N N . LYS A 1 93 ? 13.023 22.333 -31.112 1.00 92.88 93 LYS A N 1
ATOM 738 C CA . LYS A 1 93 ? 11.667 22.555 -31.659 1.00 92.88 93 LYS A CA 1
ATOM 739 C C . LYS A 1 93 ? 11.140 21.370 -32.481 1.00 92.88 93 LYS A C 1
ATOM 741 O O . LYS A 1 93 ? 9.936 21.231 -32.647 1.00 92.88 93 LYS A O 1
ATOM 746 N N . ARG A 1 94 ? 12.044 20.552 -33.023 1.00 92.94 94 ARG A N 1
ATOM 747 C CA . ARG A 1 94 ? 11.761 19.359 -33.831 1.00 92.94 94 ARG A CA 1
ATOM 748 C C . ARG A 1 94 ? 12.810 18.277 -33.549 1.00 92.94 94 ARG A C 1
ATOM 750 O O . ARG A 1 94 ? 13.902 18.643 -33.100 1.00 92.94 94 ARG A O 1
ATOM 757 N N . PRO A 1 95 ? 12.525 16.994 -33.837 1.00 93.81 95 PRO A N 1
ATOM 758 C CA . PRO A 1 95 ? 13.515 15.932 -33.720 1.00 93.81 95 PRO A CA 1
ATOM 759 C C . PRO A 1 95 ? 14.783 16.268 -34.507 1.00 93.81 95 PRO A C 1
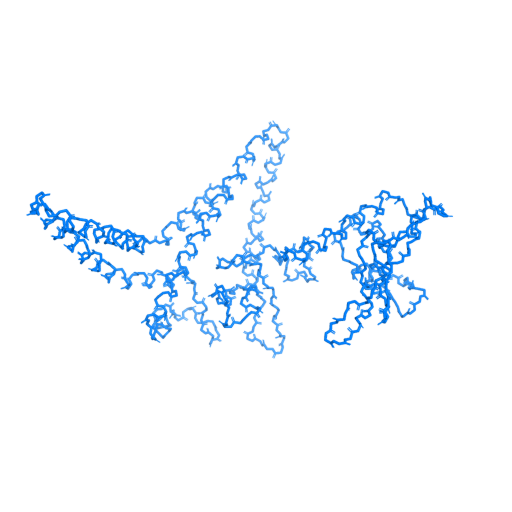ATOM 761 O O . PRO A 1 95 ? 14.721 16.702 -35.656 1.00 93.81 95 PRO A O 1
ATOM 764 N N . VAL A 1 96 ? 15.934 16.113 -33.858 1.00 96.38 96 VAL A N 1
ATOM 765 C CA . VAL A 1 96 ? 17.257 16.393 -34.440 1.00 96.38 96 VAL A CA 1
ATOM 766 C C . VAL A 1 96 ? 17.734 15.217 -35.296 1.00 96.38 96 VAL A C 1
ATOM 768 O O . VAL A 1 96 ? 18.535 15.400 -36.206 1.00 96.38 96 VAL A O 1
ATOM 771 N N . PHE A 1 97 ? 17.239 14.016 -35.011 1.00 95.38 97 PHE A N 1
ATOM 772 C CA . PHE A 1 97 ? 17.513 12.790 -35.752 1.00 95.38 97 PHE A CA 1
ATOM 773 C C . PHE A 1 97 ? 16.325 11.834 -35.631 1.00 95.38 97 PHE A C 1
ATOM 775 O O . PHE A 1 97 ? 15.421 12.055 -34.820 1.00 95.38 97 PHE A O 1
ATOM 782 N N . GLU A 1 98 ? 16.328 10.785 -36.447 1.00 95.69 98 GLU A N 1
ATOM 783 C CA . GLU A 1 98 ? 15.238 9.817 -36.495 1.00 95.69 98 GLU A CA 1
ATOM 784 C C . GLU A 1 98 ? 15.085 9.053 -35.163 1.00 95.69 98 GLU A C 1
ATOM 786 O O . GLU A 1 98 ? 16.088 8.632 -34.574 1.00 95.69 98 GLU A O 1
ATOM 791 N N . PRO A 1 99 ? 13.851 8.882 -34.647 1.00 96.12 99 PRO A N 1
ATOM 792 C CA . PRO A 1 99 ? 13.605 8.126 -33.426 1.00 96.12 99 PRO A CA 1
ATOM 793 C C . PRO A 1 99 ? 14.182 6.705 -33.481 1.00 96.12 99 PRO A C 1
ATOM 795 O O . PRO A 1 99 ? 13.820 5.895 -34.325 1.00 96.12 99 PRO A O 1
ATOM 798 N N . ILE A 1 100 ? 15.037 6.371 -32.511 1.00 96.81 100 ILE A N 1
ATOM 799 C CA . ILE A 1 100 ? 15.564 5.008 -32.311 1.00 96.81 100 ILE A CA 1
ATOM 800 C C . ILE A 1 100 ? 14.461 4.091 -31.755 1.00 96.81 100 ILE A C 1
ATOM 802 O O . ILE A 1 100 ? 14.484 2.874 -31.929 1.00 96.81 100 ILE A O 1
ATOM 806 N N . VAL A 1 101 ? 13.508 4.678 -31.029 1.00 96.62 101 VAL A N 1
ATOM 807 C CA . VAL A 1 101 ? 12.359 4.001 -30.427 1.00 96.62 101 VAL A CA 1
ATOM 808 C C . VAL A 1 101 ? 11.086 4.722 -30.880 1.00 96.62 101 VAL A C 1
ATOM 810 O O . VAL A 1 101 ? 11.088 5.954 -30.869 1.00 96.62 101 VAL A O 1
ATOM 813 N N . PRO A 1 102 ? 9.993 4.003 -31.214 1.00 97.00 102 PRO A N 1
ATOM 814 C CA . PRO A 1 102 ? 8.705 4.628 -31.506 1.00 97.00 102 PRO A CA 1
ATOM 815 C C . PRO A 1 102 ? 8.263 5.578 -30.390 1.00 97.00 102 PRO A C 1
ATOM 817 O O . PRO A 1 102 ? 8.410 5.267 -29.199 1.00 97.00 102 PRO A O 1
ATOM 820 N N . VAL A 1 103 ? 7.721 6.733 -30.772 1.00 95.50 103 VAL A N 1
ATOM 821 C CA . VAL A 1 103 ? 7.351 7.808 -29.839 1.00 95.50 103 VAL A CA 1
ATOM 822 C C . VAL A 1 103 ? 6.288 7.324 -28.852 1.00 95.50 103 VAL A C 1
ATOM 824 O O . VAL A 1 103 ? 6.364 7.599 -27.656 1.00 95.50 103 VAL A O 1
ATOM 827 N N . GLU A 1 104 ? 5.352 6.513 -29.328 1.00 96.81 104 GLU A N 1
ATOM 828 C CA . GLU A 1 104 ? 4.254 5.918 -28.571 1.00 96.81 104 GLU A CA 1
ATOM 829 C C . GLU A 1 104 ? 4.792 4.983 -27.483 1.00 96.81 104 GLU A C 1
ATOM 831 O O . GLU A 1 104 ? 4.413 5.085 -26.314 1.00 96.81 104 GLU A O 1
ATOM 836 N N . LEU A 1 105 ? 5.750 4.121 -27.841 1.00 97.31 105 LEU A N 1
ATOM 837 C CA . LEU A 1 105 ? 6.404 3.217 -26.896 1.00 97.31 105 LEU A CA 1
ATOM 838 C C . LEU A 1 105 ? 7.198 3.997 -25.839 1.00 97.31 105 LEU A C 1
ATOM 840 O O . LEU A 1 105 ? 7.193 3.633 -24.661 1.00 97.31 105 LEU A O 1
ATOM 844 N N . PHE A 1 106 ? 7.882 5.073 -26.234 1.00 96.94 106 PHE A N 1
ATOM 845 C CA . PHE A 1 106 ? 8.599 5.927 -25.290 1.00 96.94 106 PHE A CA 1
ATOM 846 C C . PHE A 1 106 ? 7.647 6.619 -24.307 1.00 96.94 106 PHE A C 1
ATOM 848 O O . PHE A 1 106 ? 7.923 6.636 -23.103 1.00 96.94 106 PHE A O 1
ATOM 855 N N . ASN A 1 107 ? 6.530 7.153 -24.803 1.00 95.56 107 ASN A N 1
ATOM 856 C CA . ASN A 1 107 ? 5.513 7.824 -23.996 1.00 95.56 107 ASN A CA 1
ATOM 857 C C . ASN A 1 107 ? 4.876 6.867 -22.982 1.00 95.56 107 ASN A C 1
ATOM 859 O O . ASN A 1 107 ? 4.762 7.212 -21.806 1.00 95.56 107 ASN A O 1
ATOM 863 N N . GLU A 1 108 ? 4.568 5.635 -23.392 1.00 96.19 108 GLU A N 1
ATOM 864 C CA . GLU A 1 108 ? 4.067 4.596 -22.488 1.00 96.19 108 GLU A CA 1
ATOM 865 C C . GLU A 1 108 ? 5.073 4.276 -21.369 1.00 96.19 108 GLU A C 1
ATOM 867 O O . GLU A 1 108 ? 4.729 4.201 -20.185 1.00 96.19 108 GLU A O 1
ATOM 872 N N . VAL A 1 109 ? 6.360 4.175 -21.715 1.00 96.50 109 VAL A N 1
ATOM 873 C CA . VAL A 1 109 ? 7.433 4.009 -20.726 1.00 96.50 109 VAL A CA 1
ATOM 874 C C . VAL A 1 109 ? 7.505 5.202 -19.764 1.00 96.50 109 VAL A C 1
ATOM 876 O O . VAL A 1 109 ? 7.683 4.986 -18.561 1.00 96.50 109 VAL A O 1
ATOM 879 N N . GLN A 1 110 ? 7.350 6.444 -20.245 1.00 94.81 110 GLN A N 1
ATOM 880 C CA . GLN A 1 110 ? 7.349 7.628 -19.373 1.00 94.81 110 GLN A CA 1
ATOM 881 C C . GLN A 1 110 ? 6.175 7.605 -18.395 1.00 94.81 110 GLN A C 1
ATOM 883 O O . GLN A 1 110 ? 6.395 7.792 -17.195 1.00 94.81 110 GLN A O 1
ATOM 888 N N . ARG A 1 111 ? 4.965 7.297 -18.874 1.00 93.94 111 ARG A N 1
ATOM 889 C CA . ARG A 1 111 ? 3.762 7.168 -18.041 1.00 93.94 111 ARG A CA 1
ATOM 890 C C . ARG A 1 111 ? 3.973 6.145 -16.926 1.00 93.94 111 ARG A C 1
ATOM 892 O O . ARG A 1 111 ? 3.790 6.445 -15.747 1.00 93.94 111 ARG A O 1
ATOM 899 N N . LYS A 1 112 ? 4.479 4.957 -17.266 1.00 92.94 112 LYS A N 1
ATOM 900 C CA . LYS A 1 112 ? 4.754 3.892 -16.288 1.00 92.94 112 LYS A CA 1
ATOM 901 C C . LYS A 1 112 ? 5.840 4.274 -15.271 1.00 92.94 112 LYS A C 1
ATOM 903 O O . LYS A 1 112 ? 5.749 3.911 -14.092 1.00 92.94 112 LYS A O 1
ATOM 908 N N . LEU A 1 113 ? 6.867 5.024 -15.688 1.00 91.81 113 LEU A N 1
ATOM 909 C CA . LEU A 1 113 ? 7.894 5.560 -14.784 1.00 91.81 113 LEU A CA 1
ATOM 910 C C . LEU A 1 113 ? 7.316 6.594 -13.805 1.00 91.81 113 LEU A C 1
ATOM 912 O O . LEU A 1 113 ? 7.655 6.553 -12.617 1.00 91.81 113 LEU A O 1
ATOM 916 N N . GLU A 1 114 ? 6.457 7.494 -14.284 1.00 90.12 114 GLU A N 1
ATOM 917 C CA . GLU A 1 114 ? 5.776 8.509 -13.473 1.00 90.12 114 GLU A CA 1
ATOM 918 C C . GLU A 1 114 ? 4.836 7.878 -12.453 1.00 90.12 114 GLU A C 1
ATOM 920 O O . GLU A 1 114 ? 4.957 8.154 -11.260 1.00 90.12 114 GLU A O 1
ATOM 925 N N . GLU A 1 115 ? 3.982 6.950 -12.883 1.00 89.00 115 GLU A N 1
ATOM 926 C CA . GLU A 1 115 ? 3.097 6.204 -11.990 1.00 89.00 115 GLU A CA 1
ATOM 927 C C . GLU A 1 115 ? 3.881 5.448 -10.919 1.00 89.00 115 GLU A C 1
ATOM 929 O O . GLU A 1 115 ? 3.524 5.464 -9.741 1.00 89.00 115 GLU A O 1
ATOM 934 N N . SER A 1 116 ? 4.986 4.795 -11.295 1.00 85.69 116 SER A N 1
ATOM 935 C CA . SER A 1 116 ? 5.834 4.115 -10.317 1.00 85.69 116 SER A CA 1
ATOM 936 C C . SER A 1 116 ? 6.465 5.091 -9.320 1.00 85.69 116 SER A C 1
ATOM 938 O O . SER A 1 116 ? 6.753 4.677 -8.196 1.00 85.69 116 SER A O 1
ATOM 940 N N . SER A 1 117 ? 6.728 6.339 -9.718 1.00 83.88 117 SER A N 1
ATOM 941 C CA . SER A 1 117 ? 7.232 7.384 -8.825 1.00 83.88 117 SER A CA 1
ATOM 942 C C . SER A 1 117 ? 6.131 7.893 -7.894 1.00 83.88 117 SER A C 1
ATOM 944 O O . SER A 1 117 ? 6.370 8.009 -6.693 1.00 83.88 117 SER A O 1
ATOM 946 N N . LYS A 1 118 ? 4.925 8.123 -8.425 1.00 86.00 118 LYS A N 1
ATOM 947 C CA . LYS A 1 118 ? 3.748 8.573 -7.672 1.00 86.00 118 LYS A CA 1
ATOM 948 C C . LYS A 1 118 ? 3.338 7.560 -6.600 1.00 86.00 118 LYS A C 1
ATOM 950 O O . LYS A 1 118 ? 3.235 7.912 -5.428 1.00 86.00 118 LYS A O 1
ATOM 955 N N . ARG A 1 119 ? 3.248 6.274 -6.958 1.00 81.62 119 ARG A N 1
ATOM 956 C CA . ARG A 1 119 ? 2.971 5.187 -5.998 1.00 81.62 119 ARG A CA 1
ATOM 957 C C . ARG A 1 119 ? 3.990 5.156 -4.861 1.00 81.62 119 ARG A C 1
ATOM 959 O O . ARG A 1 119 ? 3.625 4.951 -3.709 1.00 81.62 119 ARG A O 1
ATOM 966 N N . TYR A 1 120 ? 5.268 5.386 -5.171 1.00 76.56 120 TYR A N 1
ATOM 967 C CA . TYR A 1 120 ? 6.315 5.440 -4.153 1.00 76.56 120 TYR A CA 1
ATOM 968 C C . TYR A 1 120 ? 6.124 6.621 -3.191 1.00 76.56 120 TYR A C 1
ATOM 970 O O . TYR A 1 120 ? 6.219 6.422 -1.980 1.00 76.56 120 TYR A O 1
ATOM 978 N N . SER A 1 121 ? 5.829 7.827 -3.695 1.00 75.06 121 SER A N 1
ATOM 979 C CA . SER A 1 121 ? 5.558 8.991 -2.837 1.00 75.06 121 SER A CA 1
ATOM 980 C C . SER A 1 121 ? 4.300 8.816 -1.987 1.00 75.06 121 SER A C 1
ATOM 982 O O . SER A 1 121 ? 4.304 9.181 -0.815 1.00 75.06 121 SER A O 1
ATOM 984 N N . GLU A 1 122 ? 3.261 8.192 -2.540 1.00 77.81 122 GLU A N 1
ATOM 985 C CA . GLU A 1 122 ? 1.986 7.931 -1.857 1.00 77.81 122 GLU A CA 1
ATOM 986 C C . GLU A 1 122 ? 2.035 6.691 -0.947 1.00 77.81 122 GLU A C 1
ATOM 988 O O . GLU A 1 122 ? 1.043 6.342 -0.312 1.00 77.81 122 GLU A O 1
ATOM 993 N N . LYS A 1 123 ? 3.191 6.012 -0.855 1.00 71.38 123 LYS A N 1
ATOM 994 C CA . LYS A 1 123 ? 3.378 4.754 -0.106 1.00 71.38 123 LYS A CA 1
ATOM 995 C C . LYS A 1 123 ? 2.376 3.660 -0.509 1.00 71.38 123 LYS A C 1
ATOM 997 O O . LYS A 1 123 ? 2.064 2.776 0.290 1.00 71.38 123 LYS A O 1
ATOM 1002 N N . VAL A 1 124 ? 1.914 3.700 -1.756 1.00 72.56 124 VAL A N 1
ATOM 1003 C CA . VAL A 1 124 ? 1.030 2.692 -2.337 1.00 72.56 124 VAL A CA 1
ATOM 1004 C C . VAL A 1 124 ? 1.859 1.445 -2.669 1.00 72.56 124 VAL A C 1
ATOM 1006 O O . VAL A 1 124 ? 2.962 1.567 -3.222 1.00 72.56 124 VAL A O 1
ATOM 1009 N N . PRO A 1 125 ? 1.372 0.235 -2.343 1.00 66.88 125 PRO A N 1
ATOM 1010 C CA . PRO A 1 125 ? 2.085 -1.003 -2.634 1.00 66.88 125 PRO A CA 1
ATOM 1011 C C . PRO A 1 125 ? 2.392 -1.156 -4.127 1.00 66.88 125 PRO A C 1
ATOM 1013 O O . PRO A 1 125 ? 1.604 -0.793 -4.999 1.00 66.88 125 PRO A O 1
ATOM 1016 N N . SER A 1 126 ? 3.571 -1.697 -4.438 1.00 69.06 126 SER A N 1
ATOM 1017 C CA . SER A 1 126 ? 3.947 -1.957 -5.828 1.00 69.06 126 SER A CA 1
ATOM 1018 C C . SER A 1 126 ? 3.130 -3.141 -6.355 1.00 69.06 126 SER A C 1
ATOM 1020 O O . SER A 1 126 ? 3.200 -4.202 -5.739 1.00 69.06 126 SER A O 1
ATOM 1022 N N . PRO A 1 127 ? 2.520 -3.056 -7.552 1.00 68.56 127 PRO A N 1
ATOM 1023 C CA . PRO A 1 127 ? 1.842 -4.194 -8.192 1.00 68.56 127 PRO A CA 1
ATOM 1024 C C . PRO A 1 127 ? 2.827 -5.257 -8.711 1.00 68.56 127 PRO A C 1
ATOM 1026 O O . PRO A 1 127 ? 2.470 -6.143 -9.476 1.00 68.56 127 PRO A O 1
ATOM 1029 N N . ARG A 1 128 ? 4.111 -5.140 -8.355 1.00 69.88 128 ARG A N 1
ATOM 1030 C CA . ARG A 1 128 ? 5.146 -6.047 -8.843 1.00 69.88 128 ARG A CA 1
ATOM 1031 C C . ARG A 1 128 ? 5.129 -7.284 -7.975 1.00 69.88 128 ARG A C 1
ATOM 1033 O O . ARG A 1 128 ? 5.070 -7.163 -6.747 1.00 69.88 128 ARG A O 1
ATOM 1040 N N . SER A 1 129 ? 5.303 -8.428 -8.622 1.00 66.38 129 SER A N 1
ATOM 1041 C CA . SER A 1 129 ? 5.487 -9.687 -7.927 1.00 66.38 129 SER A CA 1
ATOM 1042 C C . SER A 1 129 ? 6.627 -9.566 -6.906 1.00 66.38 129 SER A C 1
ATOM 1044 O O . SER A 1 129 ? 7.642 -8.895 -7.158 1.00 66.38 129 SER A O 1
ATOM 1046 N N . PRO A 1 130 ? 6.473 -10.189 -5.733 1.00 70.31 130 PRO A N 1
ATOM 1047 C CA . PRO A 1 130 ? 7.521 -10.278 -4.730 1.00 70.31 130 PRO A CA 1
ATOM 1048 C C . PRO A 1 130 ? 8.852 -10.738 -5.332 1.00 70.31 130 PRO A C 1
ATOM 1050 O O . PRO A 1 130 ? 8.903 -11.619 -6.181 1.00 70.31 130 PRO A O 1
ATOM 1053 N N . ARG A 1 131 ? 9.967 -10.162 -4.861 1.00 67.50 131 ARG A N 1
ATOM 1054 C CA . ARG A 1 131 ? 11.322 -10.552 -5.314 1.00 67.50 131 ARG A CA 1
ATOM 1055 C C . ARG A 1 131 ? 11.692 -11.997 -4.958 1.00 67.50 131 ARG A C 1
ATOM 1057 O O . ARG A 1 131 ? 12.690 -12.497 -5.462 1.00 67.50 131 ARG A O 1
ATOM 1064 N N . THR A 1 132 ? 10.938 -12.616 -4.059 1.00 70.50 132 THR A N 1
ATOM 1065 C CA . THR A 1 132 ? 11.188 -13.947 -3.515 1.00 70.50 132 THR A CA 1
ATOM 1066 C C . THR A 1 132 ? 9.911 -14.752 -3.699 1.00 70.50 132 THR A C 1
ATOM 1068 O O . THR A 1 132 ? 8.877 -14.352 -3.167 1.00 70.50 132 THR A O 1
ATOM 1071 N N . ALA A 1 133 ? 9.993 -15.859 -4.442 1.00 76.50 133 ALA A N 1
ATOM 1072 C CA . ALA A 1 133 ? 8.855 -16.745 -4.700 1.00 76.50 133 ALA A CA 1
ATOM 1073 C C . ALA A 1 133 ? 8.257 -17.308 -3.400 1.00 76.50 133 ALA A C 1
ATOM 1075 O O . ALA A 1 133 ? 7.046 -17.428 -3.278 1.00 76.50 133 ALA A O 1
ATOM 1076 N N . SER A 1 134 ? 9.099 -17.521 -2.386 1.00 80.56 134 SER A N 1
ATOM 1077 C CA . SER A 1 134 ? 8.722 -17.982 -1.045 1.00 80.56 134 SER A CA 1
ATOM 1078 C C . SER A 1 134 ? 7.848 -17.007 -0.247 1.00 80.56 134 SER A C 1
ATOM 1080 O O . SER A 1 134 ? 7.672 -17.220 0.940 1.00 80.56 134 SER A O 1
ATOM 1082 N N . PHE A 1 135 ? 7.372 -15.903 -0.824 1.00 86.50 135 PHE A N 1
ATOM 1083 C CA . PHE A 1 135 ? 6.383 -15.023 -0.197 1.00 86.50 135 PHE A CA 1
ATOM 1084 C C . PHE A 1 135 ? 5.464 -14.430 -1.255 1.00 86.50 135 PHE A C 1
ATOM 1086 O O . PHE A 1 135 ? 5.403 -13.207 -1.412 1.00 86.50 135 PHE A O 1
ATOM 1093 N N . TRP A 1 136 ? 4.779 -15.272 -2.015 1.00 85.62 136 TRP A N 1
ATOM 1094 C CA . TRP A 1 136 ? 3.968 -14.839 -3.152 1.00 85.62 136 TRP A CA 1
ATOM 1095 C C . TRP A 1 136 ? 2.772 -13.965 -2.737 1.00 85.62 136 TRP A C 1
ATOM 1097 O O . TRP A 1 136 ? 2.385 -13.077 -3.492 1.00 85.62 136 TRP A O 1
ATOM 1107 N N . LEU A 1 137 ? 2.293 -14.090 -1.492 1.00 87.25 137 LEU A N 1
ATOM 1108 C CA . LEU A 1 137 ? 1.270 -13.205 -0.916 1.00 87.25 137 LEU A CA 1
ATOM 1109 C C . LEU A 1 137 ? 1.793 -11.824 -0.476 1.00 87.25 137 LEU A C 1
ATOM 1111 O O . LEU A 1 137 ? 1.032 -10.963 -0.022 1.00 87.25 137 LEU A O 1
ATOM 1115 N N . LYS A 1 138 ? 3.101 -11.560 -0.582 1.00 81.50 138 LYS A N 1
ATOM 1116 C CA . LYS A 1 138 ? 3.657 -10.247 -0.227 1.00 81.50 138 LYS A CA 1
ATOM 1117 C C . LYS A 1 138 ? 3.058 -9.172 -1.149 1.00 81.50 138 LYS A C 1
ATOM 1119 O O . LYS A 1 138 ? 3.087 -9.316 -2.363 1.00 81.50 138 LYS A O 1
ATOM 1124 N N . ASN A 1 139 ? 2.596 -8.070 -0.552 1.00 77.81 139 ASN A N 1
ATOM 1125 C CA . ASN A 1 139 ? 1.806 -6.975 -1.150 1.00 77.81 139 ASN A CA 1
ATOM 1126 C C . ASN A 1 139 ? 0.287 -7.210 -1.250 1.00 77.81 139 ASN A C 1
ATOM 1128 O O . ASN A 1 139 ? -0.417 -6.227 -1.456 1.00 77.81 139 ASN A O 1
ATOM 1132 N N . PHE A 1 140 ? -0.215 -8.432 -1.043 1.00 83.88 140 PHE A N 1
ATOM 1133 C CA . PHE A 1 140 ? -1.660 -8.708 -0.937 1.00 83.88 140 PHE A CA 1
ATOM 1134 C C . PHE A 1 140 ? -2.153 -8.736 0.512 1.00 83.88 140 PHE A C 1
ATOM 1136 O O . PHE A 1 140 ? -3.332 -8.539 0.780 1.00 83.88 140 PHE A O 1
ATOM 1143 N N . LEU A 1 141 ? -1.244 -8.974 1.458 1.00 87.31 141 LEU A N 1
ATOM 1144 C CA . LEU A 1 141 ? -1.586 -9.102 2.868 1.00 87.31 141 LEU A CA 1
ATOM 1145 C C . LEU A 1 141 ? -1.565 -7.762 3.588 1.00 87.31 141 LEU A C 1
ATOM 1147 O O . LEU A 1 141 ? -0.560 -7.044 3.568 1.00 87.31 141 LEU A O 1
ATOM 1151 N N . PHE A 1 142 ? -2.648 -7.488 4.305 1.00 87.25 142 PHE A N 1
ATOM 1152 C CA . PHE A 1 142 ? -2.817 -6.327 5.165 1.00 87.25 142 PHE A CA 1
ATOM 1153 C C . PHE A 1 142 ? -2.956 -6.782 6.615 1.00 87.25 142 PHE A C 1
ATOM 1155 O O . PHE A 1 142 ? -3.579 -7.799 6.907 1.00 87.25 142 PHE A O 1
ATOM 1162 N N . CYS A 1 143 ? -2.346 -6.039 7.536 1.00 86.56 143 CYS A N 1
ATOM 1163 C CA . CYS A 1 143 ? -2.507 -6.304 8.960 1.00 86.56 143 CYS A CA 1
ATOM 1164 C C . CYS A 1 143 ? -3.953 -5.999 9.361 1.00 86.56 143 CYS A C 1
ATOM 1166 O O . CYS A 1 143 ? -4.404 -4.886 9.115 1.00 86.56 143 CYS A O 1
ATOM 1168 N N . SER A 1 144 ? -4.652 -6.916 10.027 1.00 78.88 144 SER A N 1
ATOM 1169 C CA . SER A 1 144 ? -6.018 -6.665 10.513 1.00 78.88 144 SER A CA 1
ATOM 1170 C C . SER A 1 144 ? -6.098 -5.467 11.469 1.00 78.88 144 SER A C 1
ATOM 1172 O O . SER A 1 144 ? -7.080 -4.739 11.443 1.00 78.88 144 SER A O 1
ATOM 1174 N N . GLY A 1 145 ? -5.048 -5.208 12.256 1.00 76.62 145 GLY A N 1
ATOM 1175 C CA . GLY A 1 145 ? -5.026 -4.105 13.221 1.00 76.62 145 GLY A CA 1
ATOM 1176 C C . GLY A 1 145 ? -4.832 -2.713 12.600 1.00 76.62 145 GLY A C 1
ATOM 1177 O O . GLY A 1 145 ? -5.594 -1.798 12.896 1.00 76.62 145 GLY A O 1
ATOM 1178 N N . CYS A 1 146 ? -3.813 -2.519 11.746 1.00 80.19 146 CYS A N 1
ATOM 1179 C CA . CYS A 1 146 ? -3.489 -1.197 11.168 1.00 80.19 146 CYS A CA 1
ATOM 1180 C C . CYS A 1 146 ? -3.829 -1.051 9.685 1.00 80.19 146 CYS A C 1
ATOM 1182 O O . CYS A 1 146 ? -3.647 0.032 9.124 1.00 80.19 146 CYS A O 1
ATOM 1184 N N . LEU A 1 147 ? -4.234 -2.143 9.033 1.00 75.69 147 LEU A N 1
ATOM 1185 C CA . LEU A 1 147 ? -4.585 -2.213 7.611 1.00 75.69 147 LEU A CA 1
ATOM 1186 C C . LEU A 1 147 ? -3.467 -1.746 6.679 1.00 75.69 147 LEU A C 1
ATOM 1188 O O . LEU A 1 147 ? -3.686 -1.412 5.518 1.00 75.69 147 LEU A O 1
ATOM 1192 N N . LYS A 1 148 ? -2.232 -1.700 7.179 1.00 82.12 148 LYS A N 1
ATOM 1193 C CA . LYS A 1 148 ? -1.054 -1.484 6.350 1.00 82.12 148 LYS A CA 1
ATOM 1194 C C . LYS A 1 148 ? -0.529 -2.826 5.880 1.00 82.12 148 LYS A C 1
ATOM 1196 O O . LYS A 1 148 ? -0.672 -3.842 6.564 1.00 82.12 148 LYS A O 1
ATOM 1201 N N . VAL A 1 149 ? 0.110 -2.800 4.716 1.00 85.56 149 VAL A N 1
ATOM 1202 C CA . VAL A 1 149 ? 0.702 -3.991 4.111 1.00 85.56 149 VAL A CA 1
ATOM 1203 C C . VAL A 1 149 ? 1.650 -4.676 5.088 1.00 85.56 149 VAL A C 1
ATOM 1205 O O . VAL A 1 149 ? 2.507 -4.041 5.712 1.00 85.56 149 VAL A O 1
ATOM 1208 N N . MET A 1 150 ? 1.486 -5.987 5.212 1.00 90.25 150 MET A N 1
ATOM 1209 C CA . MET A 1 150 ? 2.339 -6.831 6.030 1.00 90.25 150 MET A CA 1
ATOM 1210 C C . MET A 1 150 ? 3.707 -7.011 5.371 1.00 90.25 150 MET A C 1
ATOM 1212 O O . MET A 1 150 ? 3.856 -7.071 4.148 1.00 90.25 150 MET A O 1
ATOM 1216 N N . ARG A 1 151 ? 4.741 -7.117 6.201 1.00 88.88 151 ARG A N 1
ATOM 1217 C CA . ARG A 1 151 ? 6.097 -7.444 5.767 1.00 88.88 151 ARG A CA 1
ATOM 1218 C C . ARG A 1 151 ? 6.305 -8.947 5.822 1.00 88.88 151 ARG A C 1
ATOM 1220 O O . ARG A 1 151 ? 5.855 -9.610 6.746 1.00 88.88 151 ARG A O 1
ATOM 1227 N N . ALA A 1 152 ? 7.033 -9.457 4.840 1.00 89.06 152 ALA A N 1
ATOM 1228 C CA . ALA A 1 152 ? 7.536 -10.821 4.846 1.00 89.06 152 ALA A CA 1
ATOM 1229 C C . ALA A 1 152 ? 8.839 -10.904 5.655 1.00 89.06 152 ALA A C 1
ATOM 1231 O O . ALA A 1 152 ? 9.693 -10.019 5.543 1.00 89.06 152 ALA A O 1
ATOM 1232 N N . TRP A 1 153 ? 8.997 -11.969 6.432 1.00 86.38 153 TRP A N 1
ATOM 1233 C CA . TRP A 1 153 ? 10.168 -12.271 7.246 1.00 86.38 153 TRP A CA 1
ATOM 1234 C C . TRP A 1 153 ? 10.643 -13.695 6.979 1.00 86.38 153 TRP A C 1
ATOM 1236 O O . TRP A 1 153 ? 9.901 -14.647 7.219 1.00 86.38 153 TRP A O 1
ATOM 1246 N N . ASN A 1 154 ? 11.891 -13.838 6.531 1.00 83.69 154 ASN A N 1
ATOM 1247 C CA . ASN A 1 154 ? 12.547 -15.139 6.430 1.00 83.69 154 ASN A CA 1
ATOM 1248 C C . ASN A 1 154 ? 13.232 -15.502 7.745 1.00 83.69 154 ASN A C 1
ATOM 1250 O O . ASN A 1 154 ? 13.895 -14.667 8.363 1.00 83.69 154 ASN A O 1
ATOM 1254 N N . ALA A 1 155 ? 13.110 -16.773 8.117 1.00 74.56 155 ALA A N 1
ATOM 1255 C CA . ALA A 1 155 ? 13.966 -17.411 9.103 1.00 74.56 155 ALA A CA 1
ATOM 1256 C C . ALA A 1 155 ? 15.443 -17.163 8.765 1.00 74.56 155 ALA A C 1
ATOM 1258 O O . ALA A 1 155 ? 15.840 -17.287 7.605 1.00 74.56 155 ALA A O 1
ATOM 1259 N N . ASN A 1 156 ? 16.262 -16.822 9.761 1.00 70.62 156 ASN A N 1
ATOM 1260 C CA . ASN A 1 156 ? 17.708 -16.916 9.588 1.00 70.62 156 ASN A CA 1
ATOM 1261 C C . ASN A 1 156 ? 18.091 -18.378 9.873 1.00 70.62 156 ASN A C 1
ATOM 1263 O O . ASN A 1 156 ? 17.782 -18.833 10.974 1.00 70.62 156 ASN A O 1
ATOM 1267 N N . PRO A 1 157 ? 18.769 -19.092 8.955 1.00 63.84 157 PRO A N 1
ATOM 1268 C CA . PRO A 1 157 ? 19.203 -20.473 9.186 1.00 63.84 157 PRO A CA 1
ATOM 1269 C C . PRO A 1 157 ? 20.003 -20.647 10.486 1.00 63.84 157 PRO A C 1
ATOM 1271 O O . PRO A 1 157 ? 19.874 -21.656 11.165 1.00 63.84 157 PRO A O 1
ATOM 1274 N N . ASN A 1 158 ? 20.759 -19.618 10.883 1.00 66.31 158 ASN A N 1
ATOM 1275 C CA . ASN A 1 158 ? 21.592 -19.619 12.089 1.00 66.31 158 ASN A CA 1
ATOM 1276 C C . ASN A 1 158 ? 20.826 -19.228 13.367 1.00 66.31 158 ASN A C 1
ATOM 1278 O O . ASN A 1 158 ? 21.420 -19.119 14.436 1.00 66.31 158 ASN A O 1
ATOM 1282 N N . ARG A 1 159 ? 19.522 -18.935 13.272 1.00 61.81 159 ARG A N 1
ATOM 1283 C CA . ARG A 1 159 ? 18.644 -18.657 14.419 1.00 61.81 159 ARG A CA 1
ATOM 1284 C C . ARG A 1 159 ? 17.338 -19.444 14.256 1.00 61.81 159 ARG A C 1
ATOM 1286 O O . ARG A 1 159 ? 16.346 -18.864 13.806 1.00 61.81 159 ARG A O 1
ATOM 1293 N N . PRO A 1 160 ? 17.332 -20.735 14.638 1.00 52.62 160 PRO A N 1
ATOM 1294 C CA . PRO A 1 160 ? 16.226 -21.660 14.377 1.00 52.62 160 PRO A CA 1
ATOM 1295 C C . PRO A 1 160 ? 14.892 -21.259 15.028 1.00 52.62 160 PRO A C 1
ATOM 1297 O O . PRO A 1 160 ? 13.845 -21.715 14.591 1.00 52.62 160 PRO A O 1
ATOM 1300 N N . SER A 1 161 ? 14.887 -20.334 15.998 1.00 54.38 161 SER A N 1
ATOM 1301 C CA . SER A 1 161 ? 13.668 -19.906 16.706 1.00 54.38 161 SER A CA 1
ATOM 1302 C C . SER A 1 161 ? 12.708 -19.018 15.889 1.00 54.38 161 SER A C 1
ATOM 1304 O O . SER A 1 161 ? 11.721 -18.516 16.432 1.00 54.38 161 SER A O 1
ATOM 1306 N N . LYS A 1 162 ? 12.993 -18.720 14.613 1.00 63.28 162 LYS A N 1
ATOM 1307 C CA . LYS A 1 162 ? 12.141 -17.842 13.794 1.00 63.28 162 LYS A CA 1
ATOM 1308 C C . LYS A 1 162 ? 11.778 -18.517 12.486 1.00 63.28 162 LYS A C 1
ATOM 1310 O O . LYS A 1 162 ? 12.656 -18.766 11.680 1.00 63.28 162 LYS A O 1
ATOM 1315 N N . TYR A 1 163 ? 10.486 -18.726 12.261 1.00 77.81 163 TYR A N 1
ATOM 1316 C CA . TYR A 1 163 ? 9.909 -19.311 11.050 1.00 77.81 163 TYR A CA 1
ATOM 1317 C C . TYR A 1 163 ? 9.576 -18.254 9.983 1.00 77.81 163 TYR A C 1
ATOM 1319 O O . TYR A 1 163 ? 9.493 -17.042 10.248 1.00 77.81 163 TYR A O 1
ATOM 1327 N N . ARG A 1 164 ? 9.352 -18.729 8.755 1.00 87.00 164 ARG A N 1
ATOM 1328 C CA . ARG A 1 164 ? 8.892 -17.917 7.627 1.00 87.00 164 ARG A CA 1
ATOM 1329 C C . ARG A 1 164 ? 7.512 -17.338 7.937 1.00 87.00 164 ARG A C 1
ATOM 1331 O O . ARG A 1 164 ? 6.574 -18.055 8.267 1.00 87.00 164 ARG A O 1
ATOM 1338 N N . SER A 1 165 ? 7.386 -16.017 7.905 1.00 88.62 165 SER A N 1
ATOM 1339 C CA . SER A 1 165 ? 6.175 -15.366 8.410 1.00 88.62 165 SER A CA 1
ATOM 1340 C C . SER A 1 165 ? 5.862 -14.038 7.747 1.00 88.62 165 SER A C 1
ATOM 1342 O O . SER A 1 165 ? 6.738 -13.352 7.222 1.00 88.62 165 SER A O 1
ATOM 1344 N N . TYR A 1 166 ? 4.592 -13.659 7.829 1.00 90.31 166 TYR A N 1
ATOM 1345 C CA . TYR A 1 166 ? 4.121 -12.307 7.570 1.00 90.31 166 TYR A CA 1
ATOM 1346 C C . TYR A 1 166 ? 3.872 -11.606 8.895 1.00 90.31 166 TYR A C 1
ATOM 1348 O O . TYR A 1 166 ? 3.388 -12.221 9.838 1.00 90.31 166 TYR A O 1
ATOM 1356 N N . TYR A 1 167 ? 4.213 -10.328 8.995 1.00 90.31 167 TYR A N 1
ATOM 1357 C CA . TYR A 1 167 ? 4.027 -9.563 10.224 1.00 90.31 167 TYR A CA 1
ATOM 1358 C C . TYR A 1 167 ? 3.675 -8.106 9.929 1.00 90.31 167 TYR A C 1
ATOM 1360 O O . TYR A 1 167 ? 3.925 -7.601 8.831 1.00 90.31 167 TYR A O 1
ATOM 1368 N N . CYS A 1 168 ? 3.074 -7.423 10.900 1.00 89.75 168 CYS A N 1
ATOM 1369 C CA . CYS A 1 168 ? 2.610 -6.049 10.756 1.00 89.75 168 CYS A CA 1
ATOM 1370 C C . CYS A 1 168 ? 3.714 -5.108 10.240 1.00 89.75 168 CYS A C 1
ATOM 1372 O O . CYS A 1 168 ? 4.791 -4.981 10.832 1.00 89.75 168 CYS A O 1
ATOM 1374 N N . GLY A 1 169 ? 3.444 -4.415 9.128 1.00 87.69 169 GLY A N 1
ATOM 1375 C CA . GLY A 1 169 ? 4.420 -3.527 8.497 1.00 87.69 169 GLY A CA 1
ATOM 1376 C C . GLY A 1 169 ? 4.721 -2.258 9.298 1.00 87.69 169 GLY A C 1
ATOM 1377 O O . GLY A 1 169 ? 5.858 -1.777 9.260 1.00 87.69 169 GLY A O 1
ATOM 1378 N N . THR A 1 170 ? 3.740 -1.731 10.044 1.00 87.25 170 THR A N 1
ATOM 1379 C CA . THR A 1 170 ? 3.944 -0.564 10.921 1.00 87.25 170 THR A CA 1
ATOM 1380 C C . THR A 1 170 ? 4.781 -0.946 12.132 1.00 87.25 170 THR A C 1
ATOM 1382 O O . THR A 1 170 ? 5.799 -0.301 12.372 1.00 87.25 170 THR A O 1
ATOM 1385 N N . TYR A 1 171 ? 4.472 -2.064 12.792 1.00 86.75 171 TYR A N 1
ATOM 1386 C CA . TYR A 1 171 ? 5.308 -2.597 13.871 1.00 86.75 171 TYR A CA 1
ATOM 1387 C C . TYR A 1 171 ? 6.732 -2.893 13.394 1.00 86.75 171 TYR A C 1
ATOM 1389 O O . TYR A 1 171 ? 7.702 -2.514 14.033 1.00 86.75 171 TYR A O 1
ATOM 1397 N N . GLY A 1 172 ? 6.897 -3.486 12.209 1.00 85.94 172 GLY A N 1
ATOM 1398 C CA . GLY A 1 172 ? 8.228 -3.706 11.641 1.00 85.94 172 GLY A CA 1
ATOM 1399 C C . GLY A 1 172 ? 9.030 -2.434 11.348 1.00 85.94 172 GLY A C 1
ATOM 1400 O O . GLY A 1 172 ? 10.222 -2.537 11.074 1.00 85.94 172 GLY A O 1
ATOM 1401 N N . THR A 1 173 ? 8.391 -1.262 11.335 1.00 85.88 173 THR A N 1
ATOM 1402 C CA . THR A 1 173 ? 9.042 0.044 11.141 1.00 85.88 173 THR A CA 1
ATOM 1403 C C . THR A 1 173 ? 9.332 0.730 12.467 1.00 85.88 173 THR A C 1
ATOM 1405 O O . THR A 1 173 ? 10.424 1.256 12.637 1.00 85.88 173 THR A O 1
ATOM 1408 N N . TYR A 1 174 ? 8.354 0.735 13.371 1.00 84.75 174 TYR A N 1
ATOM 1409 C CA . TYR A 1 174 ? 8.364 1.544 14.590 1.00 84.75 174 TYR A CA 1
ATOM 1410 C C . TYR A 1 174 ? 8.633 0.728 15.864 1.00 84.75 174 TYR A C 1
ATOM 1412 O O . TYR A 1 174 ? 8.856 1.295 16.922 1.00 84.75 174 TYR A O 1
ATOM 1420 N N . GLY A 1 175 ? 8.650 -0.603 15.776 1.00 84.50 175 GLY A N 1
ATOM 1421 C CA . GLY A 1 175 ? 8.887 -1.485 16.914 1.00 84.50 175 GLY A CA 1
ATOM 1422 C C . GLY A 1 175 ? 7.800 -1.356 17.979 1.00 84.50 175 GLY A C 1
ATOM 1423 O O . GLY A 1 175 ? 6.613 -1.334 17.657 1.00 84.50 175 GLY A O 1
ATOM 1424 N N . LYS A 1 176 ? 8.226 -1.303 19.246 1.00 79.12 176 LYS A N 1
ATOM 1425 C CA . LYS A 1 176 ? 7.334 -1.158 20.406 1.00 79.12 176 LYS A CA 1
ATOM 1426 C C . LYS A 1 176 ? 6.605 0.191 20.407 1.00 79.12 176 LYS A C 1
ATOM 1428 O O . LYS A 1 176 ? 5.429 0.226 20.737 1.00 79.12 176 LYS A O 1
ATOM 1433 N N . ASP A 1 177 ? 7.242 1.244 19.900 1.00 80.62 177 ASP A N 1
ATOM 1434 C CA . ASP A 1 177 ? 6.697 2.610 19.843 1.00 80.62 177 ASP A CA 1
ATOM 1435 C C . ASP A 1 177 ? 5.788 2.830 18.620 1.00 80.62 177 ASP A C 1
ATOM 1437 O O . ASP A 1 177 ? 5.765 3.894 17.996 1.00 80.62 177 ASP A O 1
ATOM 1441 N N . ASN A 1 178 ? 5.069 1.790 18.193 1.00 82.50 178 ASN A N 1
ATOM 1442 C CA . ASN A 1 178 ? 4.234 1.861 17.005 1.00 82.50 178 ASN A CA 1
ATOM 1443 C C . ASN A 1 178 ? 3.039 2.800 17.244 1.00 82.50 178 ASN A C 1
ATOM 1445 O O . ASN A 1 178 ? 2.170 2.458 18.041 1.00 82.50 178 ASN A O 1
ATOM 1449 N N . PRO A 1 179 ? 2.887 3.912 16.495 1.00 77.31 179 PRO A N 1
ATOM 1450 C CA . PRO A 1 179 ? 1.791 4.866 16.710 1.00 77.31 179 PRO A CA 1
ATOM 1451 C C . PRO A 1 179 ? 0.416 4.263 16.399 1.00 77.31 179 PRO A C 1
ATOM 1453 O O . PRO A 1 179 ? -0.604 4.671 16.942 1.00 77.31 179 PRO A O 1
ATOM 1456 N N . THR A 1 180 ? 0.377 3.239 15.541 1.00 76.12 180 THR A N 1
ATOM 1457 C CA . THR A 1 180 ? -0.855 2.477 15.286 1.00 76.12 180 THR A CA 1
ATOM 1458 C C . THR A 1 180 ? -1.172 1.481 16.393 1.00 76.12 180 THR A C 1
ATOM 1460 O O . THR A 1 180 ? -2.185 0.805 16.280 1.00 76.12 180 THR A O 1
ATOM 1463 N N . GLY A 1 181 ? -0.299 1.354 17.404 1.00 75.81 181 GLY A N 1
ATOM 1464 C CA . GLY A 1 181 ? -0.266 0.394 18.518 1.00 75.81 181 GLY A CA 1
ATOM 1465 C C . GLY A 1 181 ? -0.536 -1.062 18.163 1.00 75.81 181 GLY A C 1
ATOM 1466 O O . GLY A 1 181 ? -0.874 -1.859 19.025 1.00 75.81 181 GLY A O 1
ATOM 1467 N N . CYS A 1 182 ? -0.374 -1.431 16.893 1.00 80.56 182 CYS A N 1
ATOM 1468 C CA . CYS A 1 182 ? -0.298 -2.835 16.527 1.00 80.56 182 CYS A CA 1
ATOM 1469 C C . CYS A 1 182 ? 0.998 -3.422 17.078 1.00 80.56 182 CYS A C 1
ATOM 1471 O O . CYS A 1 182 ? 2.074 -2.847 16.869 1.00 80.56 182 CYS A O 1
ATOM 1473 N N . ARG A 1 183 ? 0.902 -4.604 17.687 1.00 81.75 183 ARG A N 1
ATOM 1474 C CA . ARG A 1 183 ? 2.061 -5.437 18.017 1.00 81.75 183 ARG A CA 1
ATOM 1475 C C . ARG A 1 183 ? 2.603 -6.081 16.727 1.00 81.75 183 ARG A C 1
ATOM 1477 O O . ARG A 1 183 ? 2.300 -5.655 15.606 1.00 81.75 183 ARG A O 1
ATOM 1484 N N . SER A 1 184 ? 3.431 -7.122 16.850 1.00 82.75 184 SER A N 1
ATOM 1485 C CA . SER A 1 184 ? 4.013 -7.773 15.669 1.00 82.75 184 SER A CA 1
ATOM 1486 C C . SER A 1 184 ? 2.965 -8.366 14.723 1.00 82.75 184 SER A C 1
ATOM 1488 O O . SER A 1 184 ? 3.323 -8.543 13.561 1.00 82.75 184 SER A O 1
ATOM 1490 N N . ASN A 1 185 ? 1.742 -8.672 15.188 1.00 83.81 185 ASN A N 1
ATOM 1491 C CA . ASN A 1 185 ? 0.631 -9.323 14.468 1.00 83.81 185 ASN A CA 1
ATOM 1492 C C . ASN A 1 185 ? 1.160 -10.246 13.368 1.00 83.81 185 ASN A C 1
ATOM 1494 O O . ASN A 1 185 ? 1.166 -9.905 12.182 1.00 83.81 185 ASN A O 1
ATOM 1498 N N . ARG A 1 186 ? 1.767 -11.347 13.819 1.00 87.12 186 ARG A N 1
ATOM 1499 C CA . ARG A 1 186 ? 2.574 -12.250 13.003 1.00 87.12 186 ARG A CA 1
ATOM 1500 C C . ARG A 1 186 ? 1.792 -13.516 12.695 1.00 87.12 186 ARG A C 1
ATOM 1502 O O . ARG A 1 186 ? 1.185 -14.091 13.585 1.00 87.12 186 ARG A O 1
ATOM 1509 N N . VAL A 1 187 ? 1.881 -13.970 11.452 1.00 87.06 187 VAL A N 1
ATOM 1510 C CA . VAL A 1 187 ? 1.249 -15.198 10.969 1.00 87.06 187 VAL A CA 1
ATOM 1511 C C . VAL A 1 187 ? 2.297 -16.050 10.253 1.00 87.06 187 VAL A C 1
ATOM 1513 O O . VAL A 1 187 ? 3.132 -15.520 9.511 1.00 87.06 187 VAL A O 1
ATOM 1516 N N . LYS A 1 188 ? 2.275 -17.368 10.488 1.00 87.69 188 LYS A N 1
ATOM 1517 C CA . LYS A 1 188 ? 3.100 -18.349 9.762 1.00 87.69 188 LYS A CA 1
ATOM 1518 C C . LYS A 1 188 ? 2.762 -18.287 8.276 1.00 87.69 188 LYS A C 1
ATOM 1520 O O . LYS A 1 188 ? 1.589 -18.328 7.906 1.00 87.69 188 LYS A O 1
ATOM 1525 N N . ALA A 1 189 ? 3.780 -18.161 7.433 1.00 88.75 189 ALA A N 1
ATOM 1526 C CA . ALA A 1 189 ? 3.555 -18.013 6.004 1.00 88.75 189 ALA A CA 1
ATOM 1527 C C . ALA A 1 189 ? 3.005 -19.309 5.397 1.00 88.75 189 ALA A C 1
ATOM 1529 O O . ALA A 1 189 ? 2.109 -19.234 4.570 1.00 88.75 189 ALA A O 1
ATOM 1530 N N . GLU A 1 190 ? 3.448 -20.477 5.876 1.00 86.00 190 GLU A N 1
ATOM 1531 C CA . GLU A 1 190 ? 2.945 -21.790 5.447 1.00 86.00 190 GLU A CA 1
ATOM 1532 C C . GLU A 1 190 ? 1.443 -21.937 5.698 1.00 86.00 190 GLU A C 1
ATOM 1534 O O . GLU A 1 190 ? 0.706 -22.364 4.815 1.00 86.00 190 GLU A O 1
ATOM 1539 N N . LEU A 1 191 ? 0.982 -21.540 6.888 1.00 86.81 191 LEU A N 1
ATOM 1540 C CA . LEU A 1 191 ? -0.428 -21.628 7.261 1.00 86.81 191 LEU A CA 1
ATOM 1541 C C . LEU A 1 191 ? -1.287 -20.724 6.372 1.00 86.81 191 LEU A C 1
ATOM 1543 O O . LEU A 1 191 ? -2.297 -21.157 5.828 1.00 86.81 191 LEU A O 1
ATOM 1547 N N . LEU A 1 192 ? -0.879 -19.462 6.232 1.00 87.06 192 LEU A N 1
ATOM 1548 C CA . LEU A 1 192 ? -1.643 -18.467 5.490 1.00 87.06 192 LEU A CA 1
ATOM 1549 C C . LEU A 1 192 ? -1.663 -18.764 3.991 1.00 87.06 192 LEU A C 1
ATOM 1551 O O . LEU A 1 192 ? -2.726 -18.739 3.379 1.00 87.06 192 LEU A O 1
ATOM 1555 N N . GLU A 1 193 ? -0.507 -19.079 3.410 1.00 89.44 193 GLU A N 1
ATOM 1556 C CA . GLU A 1 193 ? -0.419 -19.463 2.003 1.00 89.44 193 GLU A CA 1
ATOM 1557 C C . GLU A 1 193 ? -1.196 -20.749 1.735 1.00 89.44 193 GLU A C 1
ATOM 1559 O O . GLU A 1 193 ? -1.919 -20.784 0.753 1.00 89.44 193 GLU A O 1
ATOM 1564 N N . GLY A 1 194 ? -1.154 -21.747 2.626 1.00 84.62 194 GLY A N 1
ATOM 1565 C CA . GLY A 1 194 ? -1.947 -22.972 2.478 1.00 84.62 194 GLY A CA 1
ATOM 1566 C C . GLY A 1 194 ? -3.462 -22.752 2.580 1.00 84.62 194 GLY A C 1
ATOM 1567 O O . GLY A 1 194 ? -4.239 -23.480 1.968 1.00 84.62 194 GLY A O 1
ATOM 1568 N N . ILE A 1 195 ? -3.921 -21.743 3.329 1.00 85.31 195 ILE A N 1
ATOM 1569 C CA . ILE A 1 195 ? -5.338 -21.342 3.328 1.00 85.31 195 ILE A CA 1
ATOM 1570 C C . ILE A 1 195 ? -5.710 -20.707 1.989 1.00 85.31 195 ILE A C 1
ATOM 1572 O O . ILE A 1 195 ? -6.733 -21.076 1.417 1.00 85.31 195 ILE A O 1
ATOM 1576 N N . VAL A 1 196 ? -4.899 -19.769 1.489 1.00 85.94 196 VAL A N 1
ATOM 1577 C CA . VAL A 1 196 ? -5.192 -19.109 0.210 1.00 85.94 196 VAL A CA 1
ATOM 1578 C C . VAL A 1 196 ? -5.093 -20.100 -0.944 1.00 85.94 196 VAL A C 1
ATOM 1580 O O . VAL A 1 196 ? -5.932 -20.053 -1.829 1.00 85.94 196 VAL A O 1
ATOM 1583 N N . ASP A 1 197 ? -4.133 -21.019 -0.921 1.00 83.75 197 ASP A N 1
ATOM 1584 C CA . ASP A 1 197 ? -3.974 -22.048 -1.948 1.00 83.75 197 ASP A CA 1
ATOM 1585 C C . ASP A 1 197 ? -5.203 -22.963 -2.005 1.00 83.75 197 ASP A C 1
ATOM 1587 O O . ASP A 1 197 ? -5.824 -23.089 -3.055 1.00 83.75 197 ASP A O 1
ATOM 1591 N N . ARG A 1 198 ? -5.666 -23.475 -0.852 1.00 79.19 198 ARG A N 1
ATOM 1592 C CA . ARG A 1 198 ? -6.931 -24.231 -0.772 1.00 79.19 198 ARG A CA 1
ATOM 1593 C C . ARG A 1 198 ? -8.121 -23.424 -1.278 1.00 79.19 198 ARG A C 1
ATOM 1595 O O . ARG A 1 198 ? -8.889 -23.923 -2.092 1.00 79.19 198 ARG A O 1
ATOM 1602 N N . TYR A 1 199 ? -8.238 -22.168 -0.847 1.00 81.00 199 TYR A N 1
ATOM 1603 C CA . TYR A 1 199 ? -9.304 -21.288 -1.313 1.00 81.00 199 TYR A CA 1
ATOM 1604 C C . TYR A 1 199 ? -9.247 -21.080 -2.825 1.00 81.00 199 TYR A C 1
ATOM 1606 O O . TYR A 1 199 ? -10.281 -21.131 -3.476 1.00 81.00 199 TYR A O 1
ATOM 1614 N N . LEU A 1 200 ? -8.066 -20.863 -3.406 1.00 79.38 200 LEU A N 1
ATOM 1615 C CA . LEU A 1 200 ? -7.904 -20.715 -4.848 1.00 79.38 200 LEU A CA 1
ATOM 1616 C C . LEU A 1 200 ? -8.221 -22.020 -5.581 1.00 79.38 200 LEU A C 1
ATOM 1618 O O . LEU A 1 200 ? -8.838 -21.951 -6.635 1.00 79.38 200 LEU A O 1
ATOM 1622 N N . CYS A 1 201 ? -7.876 -23.188 -5.034 1.00 75.81 201 CYS A N 1
ATOM 1623 C CA . CYS A 1 201 ? -8.262 -24.480 -5.604 1.00 75.81 201 CYS A CA 1
ATOM 1624 C C . CYS A 1 201 ? -9.786 -24.668 -5.624 1.00 75.81 201 CYS A C 1
ATOM 1626 O O . CYS A 1 201 ? -10.338 -25.043 -6.656 1.00 75.81 201 CYS A O 1
ATOM 1628 N N . GLU A 1 202 ? -10.467 -24.373 -4.516 1.00 72.56 202 GLU A N 1
ATOM 1629 C CA . GLU A 1 202 ? -11.932 -24.441 -4.406 1.00 72.56 202 GLU A CA 1
ATOM 1630 C C . GLU A 1 202 ? -12.601 -23.401 -5.320 1.00 72.56 202 GLU A C 1
ATOM 1632 O O . GLU A 1 202 ? -13.460 -23.711 -6.145 1.00 72.56 202 GLU A O 1
ATOM 1637 N N . THR A 1 203 ? -12.137 -22.155 -5.247 1.00 68.56 203 THR A N 1
ATOM 1638 C CA . THR A 1 203 ? -12.689 -21.025 -6.001 1.00 68.56 203 THR A CA 1
ATOM 1639 C C . THR A 1 203 ? -12.399 -21.149 -7.490 1.00 68.56 203 THR A C 1
ATOM 1641 O O . THR A 1 203 ? -13.218 -20.727 -8.293 1.00 68.56 203 THR A O 1
ATOM 1644 N N . HIS A 1 204 ? -11.287 -21.760 -7.908 1.00 67.06 204 HIS A N 1
ATOM 1645 C CA . HIS A 1 204 ? -11.012 -22.031 -9.321 1.00 67.06 204 HIS A CA 1
ATOM 1646 C C . HIS A 1 204 ? -12.105 -22.902 -9.946 1.00 67.06 204 HIS A C 1
ATOM 1648 O O . HIS A 1 204 ? -12.504 -22.653 -11.085 1.00 67.06 204 HIS A O 1
ATOM 1654 N N . GLN A 1 205 ? -12.641 -23.874 -9.203 1.00 64.06 205 GLN A N 1
ATOM 1655 C CA . GLN A 1 205 ? -13.758 -24.696 -9.674 1.00 64.06 205 GLN A CA 1
ATOM 1656 C C . GLN A 1 205 ? -15.029 -23.856 -9.849 1.00 64.06 205 GLN A C 1
ATOM 1658 O O . GLN A 1 205 ? -15.769 -24.048 -10.814 1.00 64.06 205 GLN A O 1
ATOM 1663 N N . HIS A 1 206 ? -15.262 -22.892 -8.956 1.00 62.16 206 HIS A N 1
ATOM 1664 C CA . HIS A 1 206 ? -16.411 -21.986 -9.022 1.00 62.16 206 HIS A CA 1
ATOM 1665 C C . HIS A 1 206 ? -16.250 -20.938 -10.132 1.00 62.16 206 HIS A C 1
ATOM 1667 O O . HIS A 1 206 ? -17.162 -20.749 -10.926 1.00 62.16 206 HIS A O 1
ATOM 1673 N N . ILE A 1 207 ? -15.074 -20.318 -10.262 1.00 60.78 207 ILE A N 1
ATOM 1674 C CA . ILE A 1 207 ? -14.748 -19.353 -11.320 1.00 60.78 207 ILE A CA 1
ATOM 1675 C C . ILE A 1 207 ? -14.805 -20.021 -12.691 1.00 60.78 207 ILE A C 1
ATOM 1677 O O . ILE A 1 207 ? -15.316 -19.419 -13.623 1.00 60.78 207 ILE A O 1
ATOM 1681 N N . SER A 1 208 ? -14.338 -21.262 -12.833 1.00 65.94 208 SER A N 1
ATOM 1682 C CA . SER A 1 208 ? -14.436 -21.981 -14.110 1.00 65.94 208 SER A CA 1
ATOM 1683 C C . SER A 1 208 ? -15.896 -22.204 -14.514 1.00 65.94 208 SER A C 1
ATOM 1685 O O . SER A 1 208 ? -16.243 -21.986 -15.672 1.00 65.94 208 SER A O 1
ATOM 1687 N N . LYS A 1 209 ? -16.770 -22.542 -13.553 1.00 64.69 209 LYS A N 1
ATOM 1688 C CA . LYS A 1 209 ? -18.224 -22.605 -13.772 1.00 64.69 209 LYS A CA 1
ATOM 1689 C C . LYS A 1 209 ? -18.815 -21.233 -14.102 1.00 64.69 209 LYS A C 1
ATOM 1691 O O . LYS A 1 209 ? -19.609 -21.132 -15.027 1.00 64.69 209 LYS A O 1
ATOM 1696 N N . LEU A 1 210 ? -18.396 -20.173 -13.411 1.00 60.00 210 LEU A N 1
ATOM 1697 C CA . LEU A 1 210 ? -18.863 -18.809 -13.671 1.00 60.00 210 LEU A CA 1
ATOM 1698 C C . LEU A 1 210 ? -18.406 -18.282 -15.035 1.00 60.00 210 LEU A C 1
ATOM 1700 O O . LEU A 1 210 ? -19.196 -17.643 -15.708 1.00 60.00 210 LEU A O 1
ATOM 1704 N N . ILE A 1 211 ? -17.182 -18.571 -15.486 1.00 64.81 211 ILE A N 1
ATOM 1705 C CA . ILE A 1 211 ? -16.696 -18.226 -16.835 1.00 64.81 211 ILE A CA 1
ATOM 1706 C C . ILE A 1 211 ? -17.500 -18.989 -17.896 1.00 64.81 211 ILE A C 1
ATOM 1708 O O . ILE A 1 211 ? -17.835 -18.429 -18.940 1.00 64.81 211 ILE A O 1
ATOM 1712 N N . GLN A 1 212 ? -17.853 -20.247 -17.618 1.00 63.25 212 GLN A N 1
ATOM 1713 C CA . GLN A 1 212 ? -18.732 -21.034 -18.478 1.00 63.25 212 GLN A CA 1
ATOM 1714 C C . GLN A 1 212 ? -20.136 -20.406 -18.562 1.00 63.25 212 GLN A C 1
ATOM 1716 O O . GLN A 1 212 ? -20.638 -20.218 -19.665 1.00 63.25 212 GLN A O 1
ATOM 1721 N N . MET A 1 213 ? -20.711 -19.966 -17.439 1.00 58.34 213 MET A N 1
ATOM 1722 C CA . MET A 1 213 ? -21.992 -19.238 -17.388 1.00 58.34 213 MET A CA 1
ATOM 1723 C C . MET A 1 213 ? -21.906 -17.816 -17.981 1.00 58.34 213 MET A C 1
ATOM 1725 O O . MET A 1 213 ? -22.851 -17.323 -18.584 1.00 58.34 213 MET A O 1
ATOM 1729 N N . GLN A 1 214 ? -20.755 -17.145 -17.891 1.00 57.31 214 GLN A N 1
ATOM 1730 C CA . GLN A 1 214 ? -20.525 -15.810 -18.457 1.00 57.31 214 GLN A CA 1
ATOM 1731 C C . GLN A 1 214 ? -20.577 -15.824 -19.991 1.00 57.31 214 GLN A C 1
ATOM 1733 O O . GLN A 1 214 ? -20.972 -14.832 -20.609 1.00 57.31 214 GLN A O 1
ATOM 1738 N N . SER A 1 215 ? -20.238 -16.959 -20.613 1.00 55.97 215 SER A N 1
ATOM 1739 C CA . SER A 1 215 ? -20.445 -17.167 -22.050 1.00 55.97 215 SER A CA 1
ATOM 1740 C C . SER A 1 215 ? -21.931 -17.124 -22.457 1.00 55.97 215 SER A C 1
ATOM 1742 O O . SER A 1 215 ? -22.236 -16.884 -23.625 1.00 55.97 215 SER A O 1
ATOM 1744 N N . GLU A 1 216 ? -22.847 -17.230 -21.487 1.00 57.88 216 GLU A N 1
ATOM 1745 C CA . GLU A 1 216 ? -24.306 -17.227 -21.658 1.00 57.88 216 GLU A CA 1
ATOM 1746 C C . GLU A 1 216 ? -24.964 -15.853 -21.361 1.00 57.88 216 GLU A C 1
ATOM 1748 O O . GLU A 1 216 ? -26.185 -15.740 -21.366 1.00 57.88 216 GLU A O 1
ATOM 1753 N N . LYS A 1 217 ? -24.171 -14.770 -21.236 1.00 54.38 217 LYS A N 1
ATOM 1754 C CA . LYS A 1 217 ? -24.604 -13.348 -21.132 1.00 54.38 217 LYS A CA 1
ATOM 1755 C C . LYS A 1 217 ? -25.328 -12.906 -19.840 1.00 54.38 217 LYS A C 1
ATOM 1757 O O . LYS A 1 217 ? -26.152 -11.996 -19.889 1.00 54.38 217 LYS A O 1
ATOM 1762 N N . GLU A 1 218 ? -24.942 -13.400 -18.669 1.00 55.62 218 GLU A N 1
ATOM 1763 C CA . GLU A 1 218 ? -25.377 -12.835 -17.372 1.00 55.62 218 GLU A CA 1
ATOM 1764 C C . GLU A 1 218 ? -24.274 -11.977 -16.718 1.00 55.62 218 GLU A C 1
ATOM 1766 O O . GLU A 1 218 ? -23.602 -12.393 -15.780 1.00 55.62 218 GLU A O 1
ATOM 1771 N N . ILE A 1 219 ? -24.031 -10.769 -17.238 1.00 53.12 219 ILE A N 1
ATOM 1772 C CA . ILE A 1 219 ? -22.938 -9.883 -16.769 1.00 53.12 219 ILE A CA 1
ATOM 1773 C C . ILE A 1 219 ? -23.351 -9.019 -15.557 1.00 53.12 219 ILE A C 1
ATOM 1775 O O . ILE A 1 219 ? -22.493 -8.547 -14.810 1.00 53.12 219 ILE A O 1
ATOM 1779 N N . ASP A 1 220 ? -24.652 -8.847 -15.312 1.00 55.84 220 ASP A N 1
ATOM 1780 C CA . ASP A 1 220 ? -25.163 -7.907 -14.300 1.00 55.84 220 ASP A CA 1
ATOM 1781 C C . ASP A 1 220 ? -24.984 -8.382 -12.844 1.00 55.84 220 ASP A C 1
ATOM 1783 O O . ASP A 1 220 ? -24.953 -7.579 -11.913 1.00 55.84 220 ASP A O 1
ATOM 1787 N N . THR A 1 221 ? -24.796 -9.682 -12.617 1.00 56.16 221 THR A N 1
ATOM 1788 C CA . THR A 1 221 ? -24.672 -10.268 -11.271 1.00 56.16 221 THR A CA 1
ATOM 1789 C C . THR A 1 221 ? -23.319 -9.990 -10.604 1.00 56.16 221 THR A C 1
ATOM 1791 O O . THR A 1 221 ? -23.236 -9.962 -9.375 1.00 56.16 221 THR A O 1
ATOM 1794 N N . LEU A 1 222 ? -22.257 -9.725 -11.376 1.00 53.47 222 LEU A N 1
ATOM 1795 C CA . LEU A 1 222 ? -20.902 -9.526 -10.839 1.00 53.47 222 LEU A CA 1
ATOM 1796 C C . LEU A 1 222 ? -20.675 -8.124 -10.247 1.00 53.47 222 LEU A C 1
ATOM 1798 O O . LEU A 1 222 ? -19.979 -8.002 -9.239 1.00 53.47 222 LEU A O 1
ATOM 1802 N N . SER A 1 223 ? -21.281 -7.071 -10.810 1.00 52.41 223 SER A N 1
ATOM 1803 C CA . SER A 1 223 ? -21.086 -5.699 -10.301 1.00 52.41 223 SER A CA 1
ATOM 1804 C C . SER A 1 223 ? -21.748 -5.490 -8.927 1.00 52.41 223 SER A C 1
ATOM 1806 O O . SER A 1 223 ? -21.205 -4.805 -8.055 1.00 52.41 223 SER A O 1
ATOM 1808 N N . PHE A 1 224 ? -22.882 -6.156 -8.685 1.00 51.28 224 PHE A N 1
ATOM 1809 C CA . PHE A 1 224 ? -23.571 -6.164 -7.395 1.00 51.28 224 PHE A CA 1
ATOM 1810 C C . PHE A 1 224 ? -22.729 -6.829 -6.291 1.00 51.28 224 PHE A C 1
ATOM 1812 O O . PHE A 1 224 ? -22.658 -6.318 -5.169 1.00 51.28 224 PHE A O 1
ATOM 1819 N N . LEU A 1 225 ? -22.029 -7.922 -6.617 1.00 51.34 225 LEU A N 1
ATOM 1820 C CA . LEU A 1 225 ? -21.142 -8.625 -5.686 1.00 51.34 225 LEU A CA 1
ATOM 1821 C C . LEU A 1 225 ? -19.935 -7.766 -5.273 1.00 51.34 225 LEU A C 1
ATOM 1823 O O . LEU A 1 225 ? -19.584 -7.761 -4.095 1.00 51.34 225 LEU A O 1
ATOM 1827 N N . GLU A 1 226 ? -19.342 -6.991 -6.189 1.00 51.78 226 GLU A N 1
ATOM 1828 C CA . GLU A 1 226 ? -18.207 -6.105 -5.875 1.00 51.78 226 GLU A CA 1
ATOM 1829 C C . GLU A 1 226 ? -18.580 -4.966 -4.912 1.00 51.78 226 GLU A C 1
ATOM 1831 O O . GLU A 1 226 ? -17.857 -4.718 -3.943 1.00 51.78 226 GLU A O 1
ATOM 1836 N N . SER A 1 227 ? -19.715 -4.291 -5.125 1.00 53.50 227 SER A N 1
ATOM 1837 C CA . SER A 1 227 ? -20.097 -3.136 -4.291 1.00 53.50 227 SER A CA 1
ATOM 1838 C C . SER A 1 227 ? -20.412 -3.497 -2.832 1.00 53.50 227 SER A C 1
ATOM 1840 O O . SER A 1 227 ? -20.114 -2.716 -1.929 1.00 53.50 227 SER A O 1
ATOM 1842 N N . GLY A 1 228 ? -20.961 -4.691 -2.573 1.00 58.59 228 GLY A N 1
ATOM 1843 C CA . GLY A 1 228 ? -21.312 -5.120 -1.215 1.00 58.59 228 GLY A CA 1
ATOM 1844 C C . GLY A 1 228 ? -20.097 -5.487 -0.359 1.00 58.59 228 GLY A C 1
ATOM 1845 O O . GLY A 1 228 ? -20.118 -5.315 0.860 1.00 58.59 228 GLY A O 1
ATOM 1846 N N . VAL A 1 229 ? -19.025 -5.962 -0.996 1.00 62.59 229 VAL A N 1
ATOM 1847 C CA . VAL A 1 229 ? -17.830 -6.460 -0.309 1.00 62.59 229 VAL A CA 1
ATOM 1848 C C . VAL A 1 229 ? -17.012 -5.314 0.292 1.00 62.59 229 VAL A C 1
ATOM 1850 O O . VAL A 1 229 ? -16.590 -5.417 1.444 1.00 62.59 229 VAL A O 1
ATOM 1853 N N . GLU A 1 230 ? -16.831 -4.193 -0.417 1.00 62.28 230 GLU A N 1
ATOM 1854 C CA . GLU A 1 230 ? -16.071 -3.051 0.124 1.00 62.28 230 GLU A CA 1
ATOM 1855 C C . GLU A 1 230 ? -16.777 -2.420 1.338 1.00 62.28 230 GLU A C 1
ATOM 1857 O O . GLU A 1 230 ? -16.123 -2.090 2.329 1.00 62.28 230 GLU A O 1
ATOM 1862 N N . THR A 1 231 ? -18.112 -2.319 1.318 1.00 68.25 231 THR A N 1
ATOM 1863 C CA . THR A 1 231 ? -18.891 -1.816 2.463 1.00 68.25 231 THR A CA 1
ATOM 1864 C C . THR A 1 231 ? -18.767 -2.732 3.680 1.00 68.25 231 THR A C 1
ATOM 1866 O O . THR A 1 231 ? -18.540 -2.248 4.790 1.00 68.25 231 THR A O 1
ATOM 1869 N N . GLN A 1 232 ? -18.848 -4.053 3.485 1.00 66.00 232 GLN A N 1
ATOM 1870 C CA . GLN A 1 232 ? -18.644 -5.027 4.563 1.00 66.00 232 GLN A CA 1
ATOM 1871 C C . GLN A 1 232 ? -17.210 -4.977 5.112 1.00 66.00 232 GLN A C 1
ATOM 1873 O O . GLN A 1 232 ? -17.009 -5.075 6.325 1.00 66.00 232 GLN A O 1
ATOM 1878 N N . PHE A 1 233 ? -16.209 -4.750 4.254 1.00 66.88 233 PHE A N 1
ATOM 1879 C CA . PHE A 1 233 ? -14.839 -4.530 4.705 1.00 66.88 233 PHE A CA 1
ATOM 1880 C C . PHE A 1 233 ? -14.702 -3.252 5.535 1.00 66.88 233 PHE A C 1
ATOM 1882 O O . PHE A 1 233 ? -14.056 -3.312 6.577 1.00 66.88 233 PHE A O 1
ATOM 1889 N N . GLU A 1 234 ? -15.288 -2.116 5.144 1.00 71.19 234 GLU A N 1
ATOM 1890 C CA . GLU A 1 234 ? -15.204 -0.892 5.959 1.00 71.19 234 GLU A CA 1
ATOM 1891 C C . GLU A 1 234 ? -15.930 -1.037 7.304 1.00 71.19 234 GLU A C 1
ATOM 1893 O O . GLU A 1 234 ? -15.381 -0.638 8.332 1.00 71.19 234 GLU A O 1
ATOM 1898 N N . ALA A 1 235 ? -17.091 -1.699 7.335 1.00 71.50 235 ALA A N 1
ATOM 1899 C CA . ALA A 1 235 ? -17.779 -2.025 8.586 1.00 71.50 235 ALA A CA 1
ATOM 1900 C C . ALA A 1 235 ? -16.887 -2.873 9.513 1.00 71.50 235 ALA A C 1
ATOM 1902 O O . ALA A 1 235 ? -16.694 -2.542 10.685 1.00 71.50 235 ALA A O 1
ATOM 1903 N N . LEU A 1 236 ? -16.241 -3.909 8.967 1.00 71.38 236 LEU A N 1
ATOM 1904 C CA . LEU A 1 236 ? -15.279 -4.725 9.705 1.00 71.38 236 LEU A CA 1
ATOM 1905 C C . LEU A 1 236 ? -14.078 -3.899 10.209 1.00 71.38 236 LEU A C 1
ATOM 1907 O O . LEU A 1 236 ? -13.597 -4.126 11.323 1.00 71.38 236 LEU A O 1
ATOM 1911 N N . ARG A 1 237 ? -13.596 -2.920 9.427 1.00 68.06 237 ARG A N 1
ATOM 1912 C CA . ARG A 1 237 ? -12.493 -2.025 9.829 1.00 68.06 237 ARG A CA 1
ATOM 1913 C C . ARG A 1 237 ? -12.867 -1.192 11.052 1.00 68.06 237 ARG A C 1
ATOM 1915 O O . ARG A 1 237 ? -12.055 -1.098 11.973 1.00 68.06 237 ARG A O 1
ATOM 1922 N N . GLU A 1 238 ? -14.059 -0.603 11.084 1.00 75.19 238 GLU A N 1
ATOM 1923 C CA . GLU A 1 238 ? -14.508 0.202 12.228 1.00 75.19 238 GLU A CA 1
ATOM 1924 C C . GLU A 1 238 ? -14.661 -0.627 13.505 1.00 75.19 238 GLU A C 1
ATOM 1926 O O . GLU A 1 238 ? -14.190 -0.218 14.572 1.00 75.19 238 GLU A O 1
ATOM 1931 N N . LEU A 1 239 ? -15.209 -1.837 13.395 1.00 76.56 239 LEU A N 1
ATOM 1932 C CA . LEU A 1 239 ? -15.342 -2.752 14.528 1.00 76.56 239 LEU A CA 1
ATOM 1933 C C . LEU A 1 239 ? -13.970 -3.166 15.086 1.00 76.56 239 LEU A C 1
ATOM 1935 O O . LEU A 1 239 ? -13.731 -3.082 16.291 1.00 76.56 239 LEU A O 1
ATOM 1939 N N . ILE A 1 240 ? -13.005 -3.510 14.226 1.00 70.44 240 ILE A N 1
ATOM 1940 C CA . ILE A 1 240 ? -11.639 -3.832 14.674 1.00 70.44 240 ILE A CA 1
ATOM 1941 C C . ILE A 1 240 ? -10.957 -2.616 15.328 1.00 70.44 240 ILE A C 1
ATOM 1943 O O . ILE A 1 240 ? -10.269 -2.763 16.342 1.00 70.44 240 ILE A O 1
ATOM 1947 N N . ARG A 1 241 ? -11.160 -1.398 14.802 1.00 74.25 241 ARG A N 1
ATOM 1948 C CA . ARG A 1 241 ? -10.651 -0.165 15.433 1.00 74.25 241 ARG A CA 1
ATOM 1949 C C . ARG A 1 241 ? -11.257 0.032 16.823 1.00 74.25 241 ARG A C 1
ATOM 1951 O O . ARG A 1 241 ? -10.515 0.345 17.753 1.00 74.25 241 ARG A O 1
ATOM 1958 N N . LYS A 1 242 ? -12.571 -0.170 16.977 1.00 75.38 242 LYS A N 1
ATOM 1959 C CA . LYS A 1 242 ? -13.273 -0.075 18.267 1.00 75.38 242 LYS A CA 1
ATOM 1960 C C . LYS A 1 242 ? -12.719 -1.087 19.273 1.00 75.38 242 LYS A C 1
ATOM 1962 O O . LYS A 1 242 ? -12.325 -0.686 20.366 1.00 75.38 242 LYS A O 1
ATOM 1967 N N . ARG A 1 243 ? -12.553 -2.347 18.860 1.00 78.44 243 ARG A N 1
ATOM 1968 C CA . ARG A 1 243 ? -11.909 -3.407 19.653 1.00 78.44 243 ARG A CA 1
ATOM 1969 C C . ARG A 1 243 ? -10.524 -2.996 20.159 1.00 78.44 243 ARG A C 1
ATOM 1971 O O . ARG A 1 243 ? -10.232 -3.089 21.345 1.00 78.44 243 ARG A O 1
ATOM 1978 N N . ASN A 1 244 ? -9.667 -2.514 19.261 1.00 71.19 244 ASN A N 1
ATOM 1979 C CA . ASN A 1 244 ? -8.281 -2.189 19.599 1.00 71.19 244 ASN A CA 1
ATOM 1980 C C . ASN A 1 244 ? -8.160 -0.946 20.494 1.00 71.19 244 ASN A C 1
ATOM 1982 O O . ASN A 1 244 ? -7.218 -0.859 21.280 1.00 71.19 244 ASN A O 1
ATOM 1986 N N . ARG A 1 245 ? -9.098 0.008 20.392 1.00 73.81 245 ARG A N 1
ATOM 1987 C CA . ARG A 1 245 ? -9.198 1.132 21.337 1.00 73.81 245 ARG A CA 1
ATOM 1988 C C . ARG A 1 245 ? -9.585 0.651 22.733 1.00 73.81 245 ARG A C 1
ATOM 1990 O O . ARG A 1 245 ? -8.957 1.079 23.693 1.00 73.81 245 ARG A O 1
ATOM 1997 N N . PHE A 1 246 ? -10.559 -0.257 22.826 1.00 74.75 246 PHE A N 1
ATOM 1998 C CA . PHE A 1 246 ? -10.984 -0.835 24.100 1.00 74.75 246 PHE A CA 1
ATOM 1999 C C . PHE A 1 246 ? -9.820 -1.525 24.817 1.00 74.75 246 PHE A C 1
ATOM 2001 O O . PHE A 1 246 ? -9.540 -1.182 25.958 1.00 74.75 246 PHE A O 1
ATOM 2008 N N . ILE A 1 247 ? -9.088 -2.414 24.129 1.00 73.19 247 ILE A N 1
ATOM 2009 C CA . ILE A 1 247 ? -7.941 -3.133 24.717 1.00 73.19 247 ILE A CA 1
ATOM 2010 C C . ILE A 1 247 ? -6.926 -2.152 25.324 1.00 73.19 247 ILE A C 1
ATOM 2012 O O . ILE A 1 247 ? -6.539 -2.316 26.476 1.00 73.19 247 ILE A O 1
ATOM 2016 N N . ARG A 1 248 ? -6.545 -1.094 24.593 1.00 71.25 248 ARG A N 1
ATOM 2017 C CA . ARG A 1 248 ? -5.584 -0.104 25.110 1.00 71.25 248 ARG A CA 1
ATOM 2018 C C . ARG A 1 248 ? -6.093 0.669 26.309 1.00 71.25 248 ARG A C 1
ATOM 2020 O O . ARG A 1 248 ? -5.333 0.904 27.235 1.00 71.25 248 ARG A O 1
ATOM 2027 N N . ALA A 1 249 ? -7.363 1.064 26.286 1.00 71.00 249 ALA A N 1
ATOM 2028 C CA . ALA A 1 249 ? -7.953 1.789 27.401 1.00 71.00 249 ALA A CA 1
ATOM 2029 C C . ALA A 1 249 ? -7.951 0.953 28.692 1.00 71.00 249 ALA A C 1
ATOM 2031 O O . ALA A 1 249 ? -7.919 1.532 29.771 1.00 71.00 249 ALA A O 1
ATOM 2032 N N . VAL A 1 250 ? -7.995 -0.382 28.585 1.00 71.81 250 VAL A N 1
ATOM 2033 C CA . VAL A 1 250 ? -7.839 -1.288 29.735 1.00 71.81 250 VAL A CA 1
ATOM 2034 C C . VAL A 1 250 ? -6.367 -1.426 30.134 1.00 71.81 250 VAL A C 1
ATOM 2036 O O . VAL A 1 250 ? -6.053 -1.275 31.311 1.00 71.81 250 VAL A O 1
ATOM 2039 N N . GLU A 1 251 ? -5.462 -1.635 29.167 1.00 70.06 251 GLU A N 1
ATOM 2040 C CA . GLU A 1 251 ? -4.005 -1.711 29.402 1.00 70.06 251 GLU A CA 1
ATOM 2041 C C . GLU A 1 251 ? -3.458 -0.455 30.110 1.00 70.06 251 GLU A C 1
ATOM 2043 O O . GLU A 1 251 ? -2.597 -0.559 30.976 1.00 70.06 251 GLU A O 1
ATOM 2048 N N . GLU A 1 252 ? -3.957 0.736 29.770 1.00 71.56 252 GLU A N 1
ATOM 2049 C CA . GLU A 1 252 ? -3.544 1.998 30.401 1.00 71.56 252 GLU A CA 1
ATOM 2050 C C . GLU A 1 252 ? -4.091 2.167 31.829 1.00 71.56 252 GLU A C 1
ATOM 2052 O O . GLU A 1 252 ? -3.477 2.863 32.638 1.00 71.56 252 GLU A O 1
ATOM 2057 N N . SER A 1 253 ? -5.230 1.543 32.152 1.00 66.00 253 SER A N 1
ATOM 2058 C CA . SER A 1 253 ? -5.841 1.620 33.486 1.00 66.00 253 SER A CA 1
ATOM 2059 C C . SER A 1 253 ? -5.352 0.545 34.459 1.00 66.00 253 SER A C 1
ATOM 2061 O O . SER A 1 253 ? -5.447 0.745 35.669 1.00 66.00 253 SER A O 1
ATOM 2063 N N . GLU A 1 254 ? -4.825 -0.577 33.960 1.00 66.31 254 GLU A N 1
ATOM 2064 C CA . GLU A 1 254 ? -4.467 -1.746 34.771 1.00 66.31 254 GLU A CA 1
ATOM 2065 C C . GLU A 1 254 ? -3.014 -2.183 34.538 1.00 66.31 254 GLU A C 1
ATOM 2067 O O . GLU A 1 254 ? -2.666 -2.756 33.508 1.00 66.31 254 GLU A O 1
ATOM 2072 N N . GLY A 1 255 ? -2.148 -1.952 35.530 1.00 58.56 255 GLY A N 1
ATOM 2073 C CA . GLY A 1 255 ? -0.705 -2.201 35.416 1.00 58.56 255 GLY A CA 1
ATOM 2074 C C . GLY A 1 255 ? -0.264 -3.674 35.382 1.00 58.56 255 GLY A C 1
ATOM 2075 O O . GLY A 1 255 ? 0.870 -3.934 34.990 1.00 58.56 255 GLY A O 1
ATOM 2076 N N . ASP A 1 256 ? -1.120 -4.631 35.767 1.00 65.69 256 ASP A N 1
ATOM 2077 C CA . ASP A 1 256 ? -0.786 -6.074 35.845 1.00 65.69 256 ASP A CA 1
ATOM 2078 C C . ASP A 1 256 ? -1.503 -6.933 34.781 1.00 65.69 256 ASP A C 1
ATOM 2080 O O . ASP A 1 256 ? -1.551 -8.164 34.843 1.00 65.69 256 ASP A O 1
ATOM 2084 N N . LEU A 1 257 ? -2.082 -6.283 33.770 1.00 65.56 257 LEU A N 1
ATOM 2085 C CA . LEU A 1 257 ? -2.915 -6.941 32.766 1.00 65.56 257 LEU A CA 1
ATOM 2086 C C . LEU A 1 257 ? -2.152 -7.990 31.940 1.00 65.56 257 LEU A C 1
ATOM 2088 O O . LEU A 1 257 ? -2.702 -9.039 31.608 1.00 65.56 257 LEU A O 1
ATOM 2092 N N . GLU A 1 258 ? -0.874 -7.742 31.629 1.00 60.56 258 GLU A N 1
ATOM 2093 C CA . GLU A 1 258 ? -0.065 -8.671 30.825 1.00 60.56 258 GLU A CA 1
ATOM 2094 C C . GLU A 1 258 ? 0.150 -10.025 31.517 1.00 60.56 258 GLU A C 1
ATOM 2096 O O . GLU A 1 258 ? 0.103 -11.055 30.841 1.00 60.56 258 GLU A O 1
ATOM 2101 N N . ASN A 1 259 ? 0.332 -10.052 32.842 1.00 62.53 259 ASN A N 1
ATOM 2102 C CA . ASN A 1 259 ? 0.539 -11.300 33.582 1.00 62.53 259 ASN A CA 1
ATOM 2103 C C . ASN A 1 259 ? -0.757 -12.111 33.702 1.00 62.53 259 ASN A C 1
ATOM 2105 O O . ASN A 1 259 ? -0.731 -13.331 33.553 1.00 62.53 259 ASN A O 1
ATOM 2109 N N . ARG A 1 260 ? -1.896 -11.434 33.894 1.00 65.94 260 ARG A N 1
ATOM 2110 C CA . ARG A 1 260 ? -3.225 -12.063 34.000 1.00 65.94 260 ARG A CA 1
ATOM 2111 C C . ARG A 1 260 ? -3.684 -12.677 32.679 1.00 65.94 260 ARG A C 1
ATOM 2113 O O . ARG A 1 260 ? -4.073 -13.842 32.630 1.00 65.94 260 ARG A O 1
ATOM 2120 N N . ILE A 1 261 ? -3.533 -11.927 31.583 1.00 66.12 261 ILE A N 1
ATOM 2121 C CA . ILE A 1 261 ? -3.789 -12.432 30.229 1.00 66.12 261 ILE A CA 1
ATOM 2122 C C . ILE A 1 261 ? -2.913 -13.669 29.961 1.00 66.12 261 ILE A C 1
ATOM 2124 O O . ILE A 1 261 ? -3.395 -14.662 29.413 1.00 66.12 261 ILE A O 1
ATOM 2128 N N . ALA A 1 262 ? -1.641 -13.643 30.371 1.00 59.84 262 ALA A N 1
ATOM 2129 C CA . ALA A 1 262 ? -0.750 -14.782 30.199 1.00 59.84 262 ALA A CA 1
ATOM 2130 C C . ALA A 1 262 ? -1.157 -16.013 31.033 1.00 59.84 262 ALA A C 1
ATOM 2132 O O . ALA A 1 262 ? -0.970 -17.129 30.561 1.00 59.84 262 ALA A O 1
ATOM 2133 N N . SER A 1 263 ? -1.721 -15.846 32.234 1.00 65.31 263 SER A N 1
ATOM 2134 C CA . SER A 1 263 ? -2.118 -16.976 33.087 1.00 65.31 263 SER A CA 1
ATOM 2135 C C . SER A 1 263 ? -3.434 -17.646 32.685 1.00 65.31 263 SER A C 1
ATOM 2137 O O . SER A 1 263 ? -3.563 -18.852 32.867 1.00 65.31 263 SER A O 1
ATOM 2139 N N . GLU A 1 264 ? -4.406 -16.899 32.152 1.00 64.75 264 GLU A N 1
ATOM 2140 C CA . GLU A 1 264 ? -5.750 -17.435 31.863 1.00 64.75 264 GLU A CA 1
ATOM 2141 C C . GLU A 1 264 ? -5.979 -17.811 30.397 1.00 64.75 264 GLU A C 1
ATOM 2143 O O . GLU A 1 264 ? -6.735 -18.738 30.111 1.00 64.75 264 GLU A O 1
ATOM 2148 N N . LEU A 1 265 ? -5.343 -17.113 29.450 1.00 60.56 265 LEU A N 1
ATOM 2149 C CA . LEU A 1 265 ? -5.595 -17.322 28.018 1.00 60.56 265 LEU A CA 1
ATOM 2150 C C . LEU A 1 265 ? -4.554 -18.210 27.327 1.00 60.56 265 LEU A C 1
ATOM 2152 O O . LEU A 1 265 ? -4.741 -18.548 26.157 1.00 60.56 265 LEU A O 1
ATOM 2156 N N . ILE A 1 266 ? -3.468 -18.572 28.014 1.00 57.06 266 ILE A N 1
ATOM 2157 C CA . ILE A 1 266 ? -2.426 -19.458 27.486 1.00 57.06 266 ILE A CA 1
ATOM 2158 C C . ILE A 1 266 ? -2.674 -20.870 28.019 1.00 57.06 266 ILE A C 1
ATOM 2160 O O . ILE A 1 266 ? -2.331 -21.182 29.158 1.00 57.06 266 ILE A O 1
ATOM 2164 N N . GLY A 1 267 ? -3.257 -21.737 27.190 1.00 54.03 267 GLY A N 1
ATOM 2165 C CA . GLY A 1 267 ? -3.339 -23.164 27.495 1.00 54.03 267 GLY A CA 1
ATOM 2166 C C . GLY A 1 267 ? -1.992 -23.876 27.286 1.00 54.03 267 GLY A C 1
ATOM 2167 O O . GLY A 1 267 ? -1.135 -23.373 26.553 1.00 54.03 267 GLY A O 1
ATOM 2168 N N . PRO A 1 268 ? -1.790 -25.076 27.867 1.00 45.38 268 PRO A N 1
ATOM 2169 C CA . PRO A 1 268 ? -0.594 -25.890 27.621 1.00 45.38 268 PRO A CA 1
ATOM 2170 C C . PRO A 1 268 ? -0.390 -26.223 26.130 1.00 45.38 268 PRO A C 1
ATOM 2172 O O . PRO A 1 268 ? 0.750 -26.336 25.688 1.00 45.38 268 PRO A O 1
ATOM 2175 N N . ASP A 1 269 ? -1.471 -26.281 25.344 1.00 43.19 269 ASP A N 1
ATOM 2176 C CA . ASP A 1 269 ? -1.435 -26.518 23.892 1.00 43.19 269 ASP A CA 1
ATOM 2177 C C . ASP A 1 269 ? -1.059 -25.272 23.063 1.00 43.19 269 ASP A C 1
ATOM 2179 O O . ASP A 1 269 ? -0.718 -25.386 21.884 1.00 43.19 269 ASP A O 1
ATOM 2183 N N . ASP A 1 270 ? -1.092 -24.072 23.656 1.00 43.16 270 ASP A N 1
ATOM 2184 C CA . ASP A 1 270 ? -0.746 -22.819 22.974 1.00 43.16 270 ASP A CA 1
ATOM 2185 C C . ASP A 1 270 ? 0.766 -22.506 23.061 1.00 43.16 270 ASP A C 1
ATOM 2187 O O . ASP A 1 270 ? 1.279 -21.655 22.327 1.00 43.16 270 ASP A O 1
ATOM 2191 N N . VAL A 1 271 ? 1.519 -23.208 23.919 1.00 42.72 271 VAL A N 1
ATOM 2192 C CA . VAL A 1 271 ? 2.970 -23.031 24.087 1.00 42.72 271 VAL A CA 1
ATOM 2193 C C . VAL A 1 271 ? 3.728 -23.846 23.037 1.00 42.72 271 VAL A C 1
ATOM 2195 O O . VAL A 1 271 ? 4.095 -24.997 23.249 1.00 42.72 271 VAL A O 1
ATOM 2198 N N . VAL A 1 272 ? 4.024 -23.226 21.894 1.00 43.44 272 VAL A N 1
ATOM 2199 C CA . VAL A 1 272 ? 4.939 -23.807 20.898 1.00 43.44 272 VAL A CA 1
ATOM 2200 C C . VAL A 1 272 ? 6.367 -23.312 21.169 1.00 43.44 272 VAL A C 1
ATOM 2202 O O . VAL A 1 272 ? 6.662 -22.119 21.045 1.00 43.44 272 VAL A O 1
ATOM 2205 N N . ASP A 1 273 ? 7.258 -24.242 21.528 1.00 40.41 273 ASP A N 1
ATOM 2206 C CA . ASP A 1 273 ? 8.716 -24.064 21.659 1.00 40.41 273 ASP A CA 1
ATOM 2207 C C . ASP A 1 273 ? 9.184 -22.976 22.647 1.00 40.41 273 ASP A C 1
ATOM 2209 O O . ASP A 1 273 ? 10.088 -22.191 22.351 1.00 40.41 273 ASP A O 1
ATOM 2213 N N . GLY A 1 274 ? 8.574 -22.899 23.836 1.00 41.00 274 GLY A N 1
ATOM 2214 C CA . GLY A 1 274 ? 9.044 -22.015 24.919 1.00 41.00 274 GLY A CA 1
ATOM 2215 C C . GLY A 1 274 ? 8.937 -20.515 24.612 1.00 41.00 274 GLY A C 1
ATOM 2216 O O . GLY A 1 274 ? 9.513 -19.688 25.320 1.00 41.00 274 GLY A O 1
ATOM 2217 N N . SER A 1 275 ? 8.202 -20.151 23.559 1.00 38.19 275 SER A N 1
ATOM 2218 C CA . SER A 1 275 ? 7.845 -18.771 23.245 1.00 38.19 275 SER A CA 1
ATOM 2219 C C . SER A 1 275 ? 6.384 -18.526 23.605 1.00 38.19 275 SER A C 1
ATOM 2221 O O . SER A 1 275 ? 5.512 -19.295 23.210 1.00 38.19 275 SER A O 1
ATOM 2223 N N . VAL A 1 276 ? 6.129 -17.460 24.372 1.00 35.41 276 VAL A N 1
ATOM 2224 C CA . VAL A 1 276 ? 4.774 -17.049 24.763 1.00 35.41 276 VAL A CA 1
ATOM 2225 C C . VAL A 1 276 ? 3.951 -16.840 23.483 1.00 35.41 276 VAL A C 1
ATOM 2227 O O . VAL A 1 276 ? 4.360 -16.030 22.638 1.00 35.41 276 VAL A O 1
ATOM 2230 N N . PRO A 1 277 ? 2.840 -17.570 23.283 1.00 38.72 277 PRO A N 1
ATOM 2231 C CA . PRO A 1 277 ? 2.020 -17.417 22.094 1.00 38.72 277 PRO A CA 1
ATOM 2232 C C . PRO A 1 277 ? 1.520 -15.978 21.981 1.00 38.72 277 PRO A C 1
ATOM 2234 O O . PRO A 1 277 ? 1.077 -15.358 22.946 1.00 38.72 277 PRO A O 1
ATOM 2237 N N . VAL A 1 278 ? 1.595 -15.429 20.767 1.00 43.38 278 VAL A N 1
ATOM 2238 C CA . VAL A 1 278 ? 0.952 -14.152 20.448 1.00 43.38 278 VAL A CA 1
ATOM 2239 C C . VAL A 1 278 ? -0.550 -14.415 20.457 1.00 43.38 278 VAL A C 1
ATOM 2241 O O . VAL A 1 278 ? -1.095 -14.907 19.470 1.00 43.38 278 VAL A O 1
ATOM 2244 N N . LEU A 1 279 ? -1.196 -14.141 21.587 1.00 51.81 279 LEU A N 1
ATOM 2245 C CA . LEU A 1 279 ? -2.636 -14.289 21.750 1.00 51.81 279 LEU A CA 1
ATOM 2246 C C . LEU A 1 279 ? -3.386 -13.532 20.649 1.00 51.81 279 LEU A C 1
ATOM 2248 O O . LEU A 1 279 ? -3.031 -12.411 20.271 1.00 51.81 279 LEU A O 1
ATOM 2252 N N . CYS A 1 280 ? -4.428 -14.164 20.110 1.00 59.00 280 CYS A N 1
ATOM 2253 C CA . CYS A 1 280 ? -5.305 -13.521 19.142 1.00 59.00 280 CYS A CA 1
ATOM 2254 C C . CYS A 1 280 ? -6.002 -12.333 19.820 1.00 59.00 280 CYS A C 1
ATOM 2256 O O . CYS A 1 280 ? -6.688 -12.524 20.822 1.00 59.00 280 CYS A O 1
ATOM 2258 N N . GLU A 1 281 ? -5.876 -11.129 19.248 1.00 62.88 281 GLU A N 1
ATOM 2259 C CA . GLU A 1 281 ? -6.503 -9.893 19.759 1.00 62.88 281 GLU A CA 1
ATOM 2260 C C . GLU A 1 281 ? -8.013 -10.053 20.039 1.00 62.88 281 GLU A C 1
ATOM 2262 O O . GLU A 1 281 ? -8.550 -9.359 20.895 1.00 62.88 281 GLU A O 1
ATOM 2267 N N . GLY A 1 282 ? -8.703 -10.974 19.350 1.00 65.62 282 GLY A N 1
ATOM 2268 C CA . GLY A 1 282 ? -10.109 -11.300 19.616 1.00 65.62 282 GLY A CA 1
ATOM 2269 C C . GLY A 1 282 ? -10.347 -11.979 20.969 1.00 65.62 282 GLY A C 1
ATOM 2270 O O . GLY A 1 282 ? -11.233 -11.553 21.700 1.00 65.62 282 GLY A O 1
ATOM 2271 N N . LYS A 1 283 ? -9.521 -12.970 21.336 1.00 68.06 283 LYS A N 1
ATOM 2272 C CA . LYS A 1 283 ? -9.620 -13.660 22.636 1.00 68.06 283 LYS A CA 1
ATOM 2273 C C . LYS A 1 283 ? -9.278 -12.723 23.795 1.00 68.06 283 LYS A C 1
ATOM 2275 O O . LYS A 1 283 ? -9.952 -12.740 24.816 1.00 68.06 283 LYS A O 1
ATOM 2280 N N . ILE A 1 284 ? -8.255 -11.882 23.605 1.00 69.94 284 ILE A N 1
ATOM 2281 C CA . ILE A 1 284 ? -7.886 -10.844 24.578 1.00 69.94 284 ILE A CA 1
ATOM 2282 C C . ILE A 1 284 ? -9.066 -9.894 24.784 1.00 69.94 284 ILE A C 1
ATOM 2284 O O . ILE A 1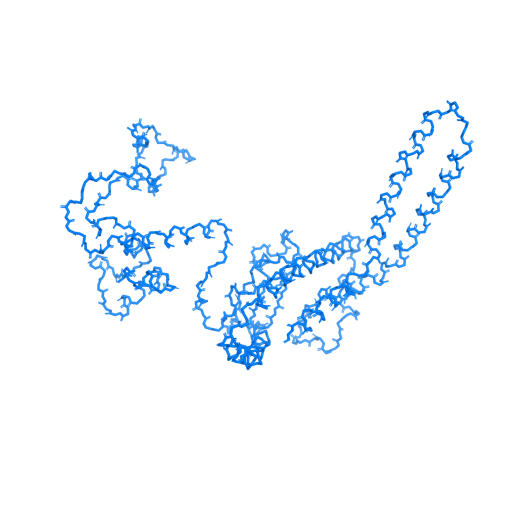 284 ? -9.443 -9.622 25.914 1.00 69.94 284 ILE A O 1
ATOM 2288 N N . TYR A 1 285 ? -9.670 -9.409 23.695 1.00 76.25 285 TYR A N 1
ATOM 2289 C CA . TYR A 1 285 ? -10.820 -8.519 23.796 1.00 76.25 285 TYR A CA 1
ATOM 2290 C C . TYR A 1 285 ? -11.999 -9.159 24.528 1.00 76.25 285 TYR A C 1
ATOM 2292 O O . TYR A 1 285 ? -12.547 -8.516 25.411 1.00 76.25 285 TYR A O 1
ATOM 2300 N N . GLU A 1 286 ? -12.386 -10.392 24.189 1.00 79.62 286 GLU A N 1
ATOM 2301 C CA . GLU A 1 286 ? -13.505 -11.072 24.857 1.00 79.62 286 GLU A CA 1
ATOM 2302 C C . GLU A 1 286 ? -13.275 -11.209 26.354 1.00 79.62 286 GLU A C 1
ATOM 2304 O O . GLU A 1 286 ? -14.158 -10.865 27.133 1.00 79.62 286 GLU A O 1
ATOM 2309 N N . PHE A 1 287 ? -12.081 -11.646 26.747 1.00 80.88 287 PHE A N 1
ATOM 2310 C CA . PHE A 1 287 ? -11.701 -11.751 28.147 1.00 80.88 287 PHE A CA 1
ATOM 2311 C C . PHE A 1 287 ? -11.823 -10.400 28.871 1.00 80.88 287 PHE A C 1
ATOM 2313 O O . PHE A 1 287 ? -12.602 -10.270 29.813 1.00 80.88 287 PHE A O 1
ATOM 2320 N N . LEU A 1 288 ? -11.147 -9.364 28.362 1.00 80.38 288 LEU A N 1
ATOM 2321 C CA . LEU A 1 288 ? -11.166 -8.026 28.963 1.00 80.38 288 LEU A CA 1
ATOM 2322 C C . LEU A 1 288 ? -12.568 -7.410 28.983 1.00 80.38 288 LEU A C 1
ATOM 2324 O O . LEU A 1 288 ? -12.926 -6.681 29.905 1.00 80.38 288 LEU A O 1
ATOM 2328 N N . PHE A 1 289 ? -13.367 -7.679 27.952 1.00 84.25 289 PHE A N 1
ATOM 2329 C CA . PHE A 1 289 ? -14.737 -7.206 27.875 1.00 84.25 289 PHE A CA 1
ATOM 2330 C C . PHE A 1 289 ? -15.600 -7.853 28.958 1.00 84.25 289 PHE A C 1
ATOM 2332 O O . PHE A 1 289 ? -16.332 -7.135 29.630 1.00 84.25 289 PHE A O 1
ATOM 2339 N N . GLN A 1 290 ? -15.492 -9.167 29.178 1.00 85.44 290 GLN A N 1
ATOM 2340 C CA . GLN A 1 290 ? -16.251 -9.849 30.233 1.00 85.44 290 GLN A CA 1
ATOM 2341 C C . GLN A 1 290 ? -15.880 -9.354 31.633 1.00 85.44 290 GLN A C 1
ATOM 2343 O O . GLN A 1 290 ? -16.771 -9.161 32.454 1.00 85.44 290 GLN A O 1
ATOM 2348 N N . GLU A 1 291 ? -14.600 -9.086 31.894 1.00 82.69 291 GLU A N 1
ATOM 2349 C CA . GLU A 1 291 ? -14.170 -8.548 33.190 1.00 82.69 291 GLU A CA 1
ATOM 2350 C C . GLU A 1 291 ? -14.673 -7.127 33.438 1.00 82.69 291 GLU A C 1
ATOM 2352 O O . GLU A 1 291 ? -15.099 -6.783 34.541 1.00 82.69 291 GLU A O 1
ATOM 2357 N N . ARG A 1 292 ? -14.642 -6.284 32.402 1.00 83.75 292 ARG A N 1
ATOM 2358 C CA . ARG A 1 292 ? -14.995 -4.870 32.537 1.00 83.75 292 ARG A CA 1
ATOM 2359 C C . ARG A 1 292 ? -16.489 -4.610 32.416 1.00 83.75 292 ARG A C 1
ATOM 2361 O O . ARG A 1 292 ? -16.969 -3.609 32.942 1.00 83.75 292 ARG A O 1
ATOM 2368 N N . LYS A 1 293 ? -17.233 -5.499 31.758 1.00 86.50 293 LYS A N 1
ATOM 2369 C CA . LYS A 1 293 ? -18.688 -5.421 31.603 1.00 86.50 293 LYS A CA 1
ATOM 2370 C C . LYS A 1 293 ? -19.422 -5.103 32.917 1.00 86.50 293 LYS A C 1
ATOM 2372 O O . LYS A 1 293 ? -20.134 -4.104 32.914 1.00 86.50 293 LYS A O 1
ATOM 2377 N N . PRO A 1 294 ? -19.232 -5.828 34.040 1.00 88.06 294 PRO A N 1
ATOM 2378 C CA . PRO A 1 294 ? -19.935 -5.515 35.289 1.00 88.06 294 PRO A CA 1
ATOM 2379 C C . PRO A 1 294 ? -19.583 -4.127 35.846 1.00 88.06 294 PRO A C 1
ATOM 2381 O O . PRO A 1 294 ? -20.439 -3.456 36.418 1.00 88.06 294 PRO A O 1
ATOM 2384 N N . ILE A 1 295 ? -18.343 -3.663 35.651 1.00 87.12 295 ILE A N 1
ATOM 2385 C CA . ILE A 1 295 ? -17.908 -2.321 36.068 1.00 87.12 295 ILE A CA 1
ATOM 2386 C C . ILE A 1 295 ? -18.628 -1.253 35.235 1.00 87.12 295 ILE A C 1
ATOM 2388 O O . ILE A 1 295 ? -19.150 -0.287 35.789 1.00 87.12 295 ILE A O 1
ATOM 2392 N N . LEU A 1 296 ? -18.695 -1.447 33.915 1.00 85.31 296 LEU A N 1
ATOM 2393 C CA . LEU A 1 296 ? -19.385 -0.539 32.997 1.00 85.31 296 LEU A CA 1
ATOM 2394 C C . LEU A 1 296 ? -20.900 -0.527 33.239 1.00 85.31 296 LEU A C 1
ATOM 2396 O O . LEU A 1 296 ? -21.504 0.540 33.205 1.00 85.31 296 LEU A O 1
ATOM 2400 N N . GLU A 1 297 ? -21.511 -1.682 33.522 1.00 89.25 297 GLU A N 1
ATOM 2401 C CA . GLU A 1 297 ? -22.932 -1.787 33.890 1.00 89.25 297 GLU A CA 1
ATOM 2402 C C . GLU A 1 297 ? -23.226 -1.034 35.192 1.00 89.25 297 GLU A C 1
ATOM 2404 O O . GLU A 1 297 ? -24.209 -0.295 35.267 1.00 89.25 297 GLU A O 1
ATOM 2409 N N . ALA A 1 298 ? -22.356 -1.155 36.199 1.00 89.56 298 ALA A N 1
ATOM 2410 C CA . ALA A 1 298 ? -22.492 -0.420 37.453 1.00 89.56 298 ALA A CA 1
ATOM 2411 C C . ALA A 1 298 ? -22.317 1.099 37.267 1.00 89.56 298 ALA A C 1
ATOM 2413 O O . ALA A 1 298 ? -23.061 1.886 37.858 1.00 89.56 298 ALA A O 1
ATOM 2414 N N . GLU A 1 299 ? -21.360 1.531 36.440 1.00 89.81 299 GLU A N 1
ATOM 2415 C CA . GLU A 1 299 ? -21.161 2.951 36.129 1.00 89.81 299 GLU A CA 1
ATOM 2416 C C . GLU A 1 299 ? -22.346 3.527 35.343 1.00 89.81 299 GLU A C 1
ATOM 2418 O O . GLU A 1 299 ? -22.825 4.615 35.668 1.00 89.81 299 GLU A O 1
ATOM 2423 N N . LEU A 1 300 ? -22.867 2.778 34.368 1.00 90.56 300 LEU A N 1
ATOM 2424 C CA . LEU A 1 300 ? -24.056 3.151 33.608 1.00 90.56 300 LEU A CA 1
ATOM 2425 C C . LEU A 1 300 ? -25.271 3.303 34.530 1.00 90.56 300 LEU A C 1
ATOM 2427 O O . LEU A 1 300 ? -25.922 4.342 34.496 1.00 90.56 300 LEU A O 1
ATOM 2431 N N . ALA A 1 301 ? -25.518 2.329 35.412 1.00 91.50 301 ALA A N 1
ATOM 2432 C CA . ALA A 1 301 ? -26.612 2.393 36.379 1.00 91.50 301 ALA A CA 1
ATOM 2433 C C . ALA A 1 301 ? -26.499 3.616 37.306 1.00 91.50 301 ALA A C 1
ATOM 2435 O O . ALA A 1 301 ? -27.502 4.255 37.625 1.00 91.50 301 ALA A O 1
ATOM 2436 N N . LYS A 1 302 ? -25.276 3.981 37.712 1.00 92.81 302 LYS A N 1
ATOM 2437 C CA . LYS A 1 302 ? -25.025 5.182 38.517 1.00 92.81 302 LYS A CA 1
ATOM 2438 C C . LYS A 1 302 ? -25.329 6.469 37.745 1.00 92.81 302 LYS A C 1
ATOM 2440 O O . LYS A 1 302 ? -25.928 7.378 38.315 1.00 92.81 302 LYS A O 1
ATOM 2445 N N . LEU A 1 303 ? -24.915 6.564 36.479 1.00 91.31 303 LEU A N 1
ATOM 2446 C CA . LEU A 1 303 ? -25.201 7.737 35.647 1.00 91.31 303 LEU A CA 1
ATOM 2447 C C . LEU A 1 303 ? -26.688 7.854 35.304 1.00 91.31 303 LEU A C 1
ATOM 2449 O O . LEU A 1 303 ? -27.211 8.963 35.337 1.00 91.31 303 LEU A O 1
ATOM 2453 N N . ASP A 1 304 ? -27.367 6.739 35.027 1.00 91.00 304 ASP A N 1
ATOM 2454 C CA . ASP A 1 304 ? -28.816 6.713 34.801 1.00 91.00 304 ASP A CA 1
ATOM 2455 C C . ASP A 1 304 ? -29.569 7.167 36.069 1.00 91.00 304 ASP A C 1
ATOM 2457 O O . ASP A 1 304 ? -30.512 7.952 35.985 1.00 91.00 304 ASP A O 1
ATOM 2461 N N . ALA A 1 305 ? -29.122 6.758 37.264 1.00 92.44 305 ALA A N 1
ATOM 2462 C CA . ALA A 1 305 ? -29.689 7.237 38.527 1.00 92.44 305 ALA A CA 1
ATOM 2463 C C . ALA A 1 305 ? -29.471 8.748 38.738 1.00 92.44 305 ALA A C 1
ATOM 2465 O O . ALA A 1 305 ? -30.411 9.451 39.108 1.00 92.44 305 ALA A O 1
ATOM 2466 N N . GLU A 1 306 ? -28.264 9.262 38.465 1.00 92.56 306 GLU A N 1
ATOM 2467 C CA . GLU A 1 306 ? -27.971 10.703 38.546 1.00 92.56 306 GLU A CA 1
ATOM 2468 C C . GLU A 1 306 ? -28.797 11.504 37.527 1.00 92.56 306 GLU A C 1
ATOM 2470 O O . GLU A 1 306 ? -29.297 12.582 37.848 1.00 92.56 306 GLU A O 1
ATOM 2475 N N . HIS A 1 307 ? -28.968 10.982 36.308 1.00 93.69 307 HIS A N 1
ATOM 2476 C CA . HIS A 1 307 ? -29.793 11.600 35.266 1.00 93.69 307 HIS A CA 1
ATOM 2477 C C . HIS A 1 307 ? -31.261 11.679 35.693 1.00 93.69 307 HIS A C 1
ATOM 2479 O O . HIS A 1 307 ? -31.843 12.764 35.639 1.00 93.69 307 HIS A O 1
ATOM 2485 N N . ASN A 1 308 ? -31.819 10.589 36.227 1.00 91.75 308 ASN A N 1
ATOM 2486 C CA . ASN A 1 308 ? -33.192 10.552 36.735 1.00 91.75 308 ASN A CA 1
ATOM 2487 C C . ASN A 1 308 ? -33.408 11.516 37.914 1.00 91.75 308 ASN A C 1
ATOM 2489 O O . ASN A 1 308 ? -34.363 12.291 37.904 1.00 91.75 308 ASN A O 1
ATOM 2493 N N . GLU A 1 309 ? -32.499 11.542 38.894 1.00 92.50 309 GLU A N 1
ATOM 2494 C CA . GLU A 1 309 ? -32.577 12.473 40.032 1.00 92.50 309 GLU A CA 1
ATOM 2495 C C . GLU A 1 309 ? -32.542 13.938 39.561 1.00 92.50 309 GLU A C 1
ATOM 2497 O O . GLU A 1 309 ? -33.250 14.809 40.078 1.00 92.50 309 GLU A O 1
ATOM 2502 N N . LEU A 1 310 ? -31.712 14.233 38.559 1.00 90.81 310 LEU A N 1
ATOM 2503 C CA . LEU A 1 310 ? -31.559 15.582 38.030 1.00 90.81 310 LEU A CA 1
ATOM 2504 C C . LEU A 1 310 ? -32.758 16.000 37.160 1.00 90.81 310 LEU A C 1
ATOM 2506 O O . LEU A 1 310 ? -33.162 17.164 37.218 1.00 90.81 310 LEU A O 1
ATOM 2510 N N . LEU A 1 311 ? -33.373 15.060 36.433 1.00 89.81 311 LEU A N 1
ATOM 2511 C CA . LEU A 1 311 ? -34.655 15.250 35.751 1.00 89.81 311 LEU A CA 1
ATOM 2512 C C . LEU A 1 311 ? -35.780 15.555 36.745 1.00 89.81 311 LEU A C 1
ATOM 2514 O O . LEU A 1 311 ? -36.490 16.545 36.564 1.00 89.81 311 LEU A O 1
ATOM 2518 N N . GLU A 1 312 ? -35.913 14.780 37.821 1.00 90.56 312 GLU A N 1
ATOM 2519 C CA . GLU A 1 312 ? -36.919 15.021 38.865 1.00 90.56 312 GLU A CA 1
ATOM 2520 C C . GLU A 1 312 ? -36.741 16.394 39.524 1.00 90.56 312 GLU A C 1
ATOM 2522 O O . GLU A 1 312 ? -37.705 17.138 39.719 1.00 90.56 312 GLU A O 1
ATOM 2527 N N . ARG A 1 313 ? -35.496 16.788 39.816 1.00 86.69 313 ARG A N 1
ATOM 2528 C CA . ARG A 1 313 ? -35.194 18.136 40.319 1.00 86.69 313 ARG A CA 1
ATOM 2529 C C . ARG A 1 313 ? -35.557 19.223 39.315 1.00 86.69 313 ARG A C 1
ATOM 2531 O O . ARG A 1 313 ? -36.035 20.275 39.728 1.00 86.69 313 ARG A O 1
ATOM 2538 N N . SER A 1 314 ? -35.353 18.978 38.020 1.00 88.50 314 SER A N 1
ATOM 2539 C CA . SER A 1 314 ? -35.687 19.936 36.961 1.00 88.50 314 SER A CA 1
ATOM 2540 C C . SER A 1 314 ? -37.187 20.232 36.892 1.00 88.50 314 SER A C 1
ATOM 2542 O O . SER A 1 314 ? -37.572 21.390 36.746 1.00 88.50 314 SER A O 1
ATOM 2544 N N . LEU A 1 315 ? -38.023 19.203 37.079 1.00 87.44 315 LEU A N 1
ATOM 2545 C CA . LEU A 1 315 ? -39.484 19.304 37.041 1.00 87.44 315 LEU A CA 1
ATOM 2546 C C . LEU A 1 315 ? -40.046 20.137 38.201 1.00 87.44 315 LEU A C 1
ATOM 2548 O O . LEU A 1 315 ? -41.099 20.751 38.063 1.00 87.44 315 LEU A O 1
ATOM 2552 N N . ASN A 1 316 ? -39.330 20.182 39.326 1.00 88.06 316 ASN A N 1
ATOM 2553 C CA . ASN A 1 316 ? -39.731 20.907 40.531 1.00 88.06 316 ASN A CA 1
ATOM 2554 C C . ASN A 1 316 ? -39.193 22.350 40.597 1.00 88.06 316 ASN A C 1
ATOM 2556 O O . ASN A 1 316 ? -39.417 23.044 41.591 1.00 88.06 316 ASN A O 1
ATOM 2560 N N . LEU A 1 317 ? -38.468 22.824 39.575 1.00 86.88 317 LEU A N 1
ATOM 2561 C CA . LEU A 1 317 ? -37.956 24.196 39.550 1.00 86.88 317 LEU A CA 1
ATOM 2562 C C . LEU A 1 317 ? -39.055 25.198 39.148 1.00 86.88 317 LEU A C 1
ATOM 2564 O O . LEU A 1 317 ? -39.703 25.009 38.117 1.00 86.88 317 LEU A O 1
ATOM 2568 N N . PRO A 1 318 ? -39.223 26.310 39.890 1.00 85.25 318 PRO A N 1
ATOM 2569 C CA . PRO A 1 318 ? -40.185 27.351 39.541 1.00 85.25 318 PRO A CA 1
ATOM 2570 C C . PRO A 1 318 ? -39.830 28.027 38.208 1.00 85.25 318 PRO A C 1
ATOM 2572 O O . PRO A 1 318 ? -38.655 28.153 37.847 1.00 85.25 318 PRO A O 1
ATOM 2575 N N . ALA A 1 319 ? -40.850 28.481 37.476 1.00 77.62 319 ALA A N 1
ATOM 2576 C CA . ALA A 1 319 ? -40.708 29.027 36.124 1.00 77.62 319 ALA A CA 1
ATOM 2577 C C . ALA A 1 319 ? -39.829 30.292 36.064 1.00 77.62 319 ALA A C 1
ATOM 2579 O O . ALA A 1 319 ? -39.252 30.607 35.020 1.00 77.62 319 ALA A O 1
ATOM 2580 N N . GLU A 1 320 ? -39.685 31.009 37.180 1.00 82.56 320 GLU A N 1
ATOM 2581 C CA . GLU A 1 320 ? -38.845 32.201 37.272 1.00 82.56 320 GLU A CA 1
ATOM 2582 C C . GLU A 1 320 ? -37.339 31.875 37.374 1.00 82.56 320 GLU A C 1
ATOM 2584 O O . GLU A 1 320 ? -36.499 32.732 37.088 1.00 82.56 320 GLU A O 1
ATOM 2589 N N . ALA A 1 321 ? -36.957 30.635 37.706 1.00 81.12 321 ALA A N 1
ATOM 2590 C CA . ALA A 1 321 ? -35.568 30.219 37.928 1.00 81.12 321 ALA A CA 1
ATOM 2591 C C . ALA A 1 321 ? -34.817 29.829 36.633 1.00 81.12 321 ALA A C 1
ATOM 2593 O O . ALA A 1 321 ? -34.127 28.807 36.574 1.00 81.12 321 ALA A O 1
ATOM 2594 N N . LYS A 1 322 ? -34.900 30.668 35.591 1.00 83.75 322 LYS A N 1
ATOM 2595 C CA . LYS A 1 322 ? -34.352 30.393 34.242 1.00 83.75 322 LYS A CA 1
ATOM 2596 C C . LYS A 1 322 ? -32.873 29.983 34.228 1.00 83.75 322 LYS A C 1
ATOM 2598 O O . LYS A 1 322 ? -32.494 29.063 33.511 1.00 83.75 322 LYS A O 1
ATOM 2603 N N . LEU A 1 323 ? -32.034 30.627 35.044 1.00 85.50 323 LEU A N 1
ATOM 2604 C CA . LEU A 1 323 ? -30.598 30.318 35.113 1.00 85.50 323 LEU A CA 1
ATOM 2605 C C . LEU A 1 323 ? -30.327 28.926 35.716 1.00 85.50 323 LEU A C 1
ATOM 2607 O O . LEU A 1 323 ? -29.387 28.246 35.309 1.00 85.50 323 LEU A O 1
ATOM 2611 N N . ALA A 1 324 ? -31.145 28.494 36.682 1.00 82.25 324 ALA A N 1
ATOM 2612 C CA . ALA A 1 324 ? -31.036 27.165 37.280 1.00 82.25 324 ALA A CA 1
ATOM 2613 C C . ALA A 1 324 ? -31.503 26.086 36.294 1.00 82.25 324 ALA A C 1
ATOM 2615 O O . ALA A 1 324 ? -30.804 25.092 36.117 1.00 82.25 324 ALA A O 1
ATOM 2616 N N . GLN A 1 325 ? -32.615 26.324 35.589 1.00 84.06 325 GLN A N 1
ATOM 2617 C CA . GLN A 1 325 ? -33.106 25.437 34.528 1.00 84.06 325 GLN A CA 1
ATOM 2618 C C . GLN A 1 325 ? -32.065 25.254 33.414 1.00 84.06 325 GLN A C 1
ATOM 2620 O O . GLN A 1 325 ? -31.808 24.129 32.991 1.00 84.06 325 GLN A O 1
ATOM 2625 N N . GLN A 1 326 ? -31.397 26.334 32.997 1.00 87.56 326 GLN A N 1
ATOM 2626 C CA . GLN A 1 326 ? -30.349 26.272 31.977 1.00 87.56 326 GLN A CA 1
ATOM 2627 C C . GLN A 1 326 ? -29.141 25.431 32.426 1.00 87.56 326 GLN A C 1
ATOM 2629 O O . GLN A 1 326 ? -28.689 24.562 31.684 1.00 87.56 326 GLN A O 1
ATOM 2634 N N . LYS A 1 327 ? -28.655 25.620 33.661 1.00 88.81 327 LYS A N 1
ATOM 2635 C CA . LYS A 1 327 ? -27.544 24.820 34.214 1.00 88.81 327 LYS A CA 1
ATOM 2636 C C . LYS A 1 327 ? -27.891 23.338 34.363 1.00 88.81 327 LYS A C 1
ATOM 2638 O O . LYS A 1 327 ? -27.035 22.478 34.168 1.00 88.81 327 LYS A O 1
ATOM 2643 N N . VAL A 1 328 ? -29.134 23.039 34.733 1.00 89.62 328 VAL A N 1
ATOM 2644 C CA . VAL A 1 328 ? -29.644 21.667 34.835 1.00 89.62 328 VAL A CA 1
ATOM 2645 C C . VAL A 1 328 ? -29.706 21.020 33.450 1.00 89.62 328 VAL A C 1
ATOM 2647 O O . VAL A 1 328 ? -29.204 19.912 33.291 1.00 89.62 328 VAL A O 1
ATOM 2650 N N . ALA A 1 329 ? -30.201 21.731 32.432 1.00 87.56 329 ALA A N 1
ATOM 2651 C CA . ALA A 1 329 ? -30.229 21.245 31.051 1.00 87.56 329 ALA A CA 1
ATOM 2652 C C . ALA A 1 329 ? -28.823 20.958 30.487 1.00 87.56 329 ALA A C 1
ATOM 2654 O O . ALA A 1 329 ? -28.605 19.907 29.887 1.00 87.56 329 ALA A O 1
ATOM 2655 N N . GLU A 1 330 ? -27.846 21.840 30.726 1.00 90.62 330 GLU A N 1
ATOM 2656 C CA . GLU A 1 330 ? -26.447 21.608 30.327 1.00 90.62 330 GLU A CA 1
ATOM 2657 C C . GLU A 1 330 ? -25.864 20.349 30.986 1.00 90.62 330 GLU A C 1
ATOM 2659 O O . GLU A 1 330 ? -25.156 19.567 30.345 1.00 90.62 330 GLU A O 1
ATOM 2664 N N . ARG A 1 331 ? -26.187 20.122 32.266 1.00 92.25 331 ARG A N 1
ATOM 2665 C CA . ARG A 1 331 ? -25.731 18.938 32.999 1.00 92.25 331 ARG A CA 1
ATOM 2666 C C . ARG A 1 331 ? -26.416 17.656 32.523 1.00 92.25 331 ARG A C 1
ATOM 2668 O O . ARG A 1 331 ? -25.722 16.650 32.397 1.00 92.25 331 ARG A O 1
ATOM 2675 N N . LEU A 1 332 ? -27.717 17.689 32.212 1.00 91.12 332 LEU A N 1
ATOM 2676 C CA . LEU A 1 332 ? -28.433 16.557 31.603 1.00 91.12 332 LEU A CA 1
ATOM 2677 C C . LEU A 1 332 ? -27.805 16.163 30.272 1.00 91.12 332 LEU A C 1
ATOM 2679 O O . LEU A 1 332 ? -27.469 14.999 30.089 1.00 91.12 332 LEU A O 1
ATOM 2683 N N . LEU A 1 333 ? -27.542 17.137 29.398 1.00 91.69 333 LEU A N 1
ATOM 2684 C CA . LEU A 1 333 ? -26.900 16.884 28.110 1.00 91.69 333 LEU A CA 1
ATOM 2685 C C . LEU A 1 333 ? -25.514 16.236 28.284 1.00 91.69 333 LEU A C 1
ATOM 2687 O O . LEU A 1 333 ? -25.149 15.313 27.557 1.00 91.69 333 LEU A O 1
ATOM 2691 N N . GLY A 1 334 ? -24.737 16.696 29.270 1.00 89.94 334 GLY A N 1
ATOM 2692 C CA . GLY A 1 334 ? -23.445 16.095 29.607 1.00 89.94 334 GLY A CA 1
ATOM 2693 C C . GLY A 1 334 ? -23.556 14.654 30.122 1.00 89.94 334 GLY A C 1
ATOM 2694 O O . GLY A 1 334 ? -22.716 13.818 29.780 1.00 89.94 334 GLY A O 1
ATOM 2695 N N . LEU A 1 335 ? -24.585 14.349 30.921 1.00 90.06 335 LEU A N 1
ATOM 2696 C CA . LEU A 1 335 ? -24.870 12.995 31.407 1.00 90.06 335 LEU A CA 1
ATOM 2697 C C . LEU A 1 335 ? -25.329 12.076 30.271 1.00 90.06 335 LEU A C 1
ATOM 2699 O O . LEU A 1 335 ? -24.779 10.988 30.132 1.00 90.06 335 LEU A O 1
ATOM 2703 N N . GLU A 1 336 ? -26.233 12.534 29.406 1.00 91.12 336 GLU A N 1
ATOM 2704 C CA . GLU A 1 336 ? -26.713 11.790 28.233 1.00 91.12 336 GLU A CA 1
ATOM 2705 C C . GLU A 1 336 ? -25.564 11.408 27.299 1.00 91.12 336 GLU A C 1
ATOM 2707 O O . GLU A 1 336 ? -25.444 10.256 26.888 1.00 91.12 336 GLU A O 1
ATOM 2712 N N . GLN A 1 337 ? -24.644 12.340 27.032 1.00 90.06 337 GLN A N 1
ATOM 2713 C CA . GLN A 1 337 ? -23.453 12.049 26.232 1.00 90.06 337 GLN A CA 1
ATOM 2714 C C . GLN A 1 337 ? -22.538 11.001 26.880 1.00 90.06 337 GLN A C 1
ATOM 2716 O O . GLN A 1 337 ? -21.885 10.240 26.164 1.00 90.06 337 GLN A O 1
ATOM 2721 N N . ARG A 1 338 ? -22.443 10.960 28.215 1.00 88.62 338 ARG A N 1
ATOM 2722 C CA . ARG A 1 338 ? -21.647 9.948 28.933 1.00 88.62 338 ARG A CA 1
ATOM 2723 C C . ARG A 1 338 ? -22.348 8.591 28.952 1.00 88.62 338 ARG A C 1
ATOM 2725 O O . ARG A 1 338 ? -21.683 7.591 28.700 1.00 88.62 338 ARG A O 1
ATOM 2732 N N . ILE A 1 339 ? -23.662 8.571 29.176 1.00 89.75 339 ILE A N 1
ATOM 2733 C CA . ILE A 1 339 ? -24.515 7.377 29.102 1.00 89.75 339 ILE A CA 1
ATOM 2734 C C . ILE A 1 339 ? -24.401 6.737 27.717 1.00 89.75 339 ILE A C 1
ATOM 2736 O O . ILE A 1 339 ? -24.116 5.547 27.615 1.00 89.75 339 ILE A O 1
ATOM 2740 N N . GLU A 1 340 ? -24.523 7.523 26.647 1.00 87.12 340 GLU A N 1
ATOM 2741 C CA . GLU A 1 340 ? -24.439 7.010 25.277 1.00 87.12 340 GLU A CA 1
ATOM 2742 C C . GLU A 1 340 ? -23.047 6.443 24.952 1.00 87.12 340 GLU A C 1
ATOM 2744 O O . GLU A 1 340 ? -22.920 5.392 24.321 1.00 87.12 340 GLU A O 1
ATOM 2749 N N . ARG A 1 341 ? -21.977 7.085 25.445 1.00 84.19 341 ARG A N 1
ATOM 2750 C CA . ARG A 1 341 ? -20.615 6.539 25.327 1.00 84.19 341 ARG A CA 1
ATOM 2751 C C . ARG A 1 341 ? -20.477 5.200 26.050 1.00 84.19 341 ARG A C 1
ATOM 2753 O O . ARG A 1 341 ? -19.995 4.252 25.437 1.00 84.19 341 ARG A O 1
ATOM 2760 N N . LEU A 1 342 ? -20.938 5.101 27.300 1.00 84.31 342 LEU A N 1
ATOM 2761 C CA . LEU A 1 342 ? -20.879 3.852 28.067 1.00 84.31 342 LEU A CA 1
ATOM 2762 C C . LEU A 1 342 ? -21.719 2.743 27.429 1.00 84.31 342 LEU A C 1
ATOM 2764 O O . LEU A 1 342 ? -21.258 1.609 27.356 1.00 84.31 342 LEU A O 1
ATOM 2768 N N . ARG A 1 343 ? -22.910 3.058 26.906 1.00 85.31 343 ARG A N 1
ATOM 2769 C CA . ARG A 1 343 ? -23.743 2.100 26.159 1.00 85.31 343 ARG A CA 1
ATOM 2770 C C . ARG A 1 343 ? -23.032 1.583 24.913 1.00 85.31 343 ARG A C 1
ATOM 2772 O O . ARG A 1 343 ? -23.054 0.384 24.650 1.00 85.31 343 ARG A O 1
ATOM 2779 N N . SER A 1 344 ? -22.350 2.461 24.179 1.00 80.56 344 SER A N 1
ATOM 2780 C CA . SER A 1 344 ? -21.509 2.052 23.052 1.00 80.56 344 SER A CA 1
ATOM 2781 C C . SER A 1 344 ? -20.361 1.142 23.501 1.00 80.56 344 SER A C 1
ATOM 2783 O O . SER A 1 344 ? -20.083 0.151 22.824 1.00 80.56 344 SER A O 1
ATOM 2785 N N . ASP A 1 345 ? -19.710 1.424 24.629 1.00 77.75 345 ASP A N 1
ATOM 2786 C CA . ASP A 1 345 ? -18.619 0.593 25.156 1.00 77.75 345 ASP A CA 1
ATOM 2787 C C . ASP A 1 345 ? -19.104 -0.759 25.708 1.00 77.75 345 ASP A C 1
ATOM 2789 O O . ASP A 1 345 ? -18.363 -1.736 25.640 1.00 77.75 345 ASP A O 1
ATOM 2793 N N . LEU A 1 346 ? -20.358 -0.838 26.166 1.00 83.56 346 LEU A N 1
ATOM 2794 C CA . LEU A 1 346 ? -21.070 -2.061 26.568 1.00 83.56 346 LEU A CA 1
ATOM 2795 C C . LEU A 1 346 ? -21.526 -2.936 25.393 1.00 83.56 346 LEU A C 1
ATOM 2797 O O . LEU A 1 346 ? -21.980 -4.063 25.598 1.00 83.56 346 LEU A O 1
ATOM 2801 N N . HIS A 1 347 ? -21.398 -2.456 24.158 1.00 82.06 347 HIS A N 1
ATOM 2802 C CA . HIS A 1 347 ? -21.703 -3.251 22.976 1.00 82.06 347 HIS A CA 1
ATOM 2803 C C . HIS A 1 347 ? -20.530 -4.171 22.618 1.00 82.06 347 HIS A C 1
ATOM 2805 O O . HIS A 1 347 ? -19.446 -3.704 22.254 1.00 82.06 347 HIS A O 1
ATOM 2811 N N . CYS A 1 348 ? -20.749 -5.487 22.695 1.00 80.62 348 CYS A N 1
ATOM 2812 C CA . CYS A 1 348 ? -19.721 -6.482 22.398 1.00 80.62 348 CYS A CA 1
ATOM 2813 C C . CYS A 1 348 ? -19.454 -6.569 20.892 1.00 80.62 348 CYS A C 1
ATOM 2815 O O . CYS A 1 348 ? -20.229 -7.133 20.120 1.00 80.62 348 CYS A O 1
ATOM 2817 N N . VAL A 1 349 ? -18.290 -6.076 20.484 1.00 80.81 349 VAL A N 1
ATOM 2818 C CA . VAL A 1 349 ? -17.903 -5.964 19.075 1.00 80.81 349 VAL A CA 1
ATOM 2819 C C . VAL A 1 349 ? -17.525 -7.322 18.461 1.00 80.81 349 VAL A C 1
ATOM 2821 O O . VAL A 1 349 ? -17.554 -7.485 17.241 1.00 80.81 349 VAL A O 1
ATOM 2824 N N . SER A 1 350 ? -17.193 -8.326 19.281 1.00 74.31 350 SER A N 1
ATOM 2825 C CA . SER A 1 350 ? -16.862 -9.675 18.798 1.00 74.31 350 SER A CA 1
ATOM 2826 C C . SER A 1 350 ? -18.021 -10.341 18.066 1.00 74.31 350 SER A C 1
ATOM 2828 O O . SER A 1 350 ? -17.793 -11.024 17.067 1.00 74.31 350 SER A O 1
ATOM 2830 N N . HIS A 1 351 ? -19.255 -10.127 18.532 1.00 76.38 351 HIS A N 1
ATOM 2831 C CA . HIS A 1 351 ? -20.433 -10.728 17.918 1.00 76.38 351 HIS A CA 1
ATOM 2832 C C . HIS A 1 351 ? -20.674 -10.170 16.511 1.00 76.38 351 HIS A C 1
ATOM 2834 O O . HIS A 1 351 ? -20.833 -10.940 15.565 1.00 76.38 351 HIS A O 1
ATOM 2840 N N . ASP A 1 352 ? -20.593 -8.848 16.352 1.00 76.12 352 ASP A N 1
ATOM 2841 C CA . ASP A 1 352 ? -20.751 -8.185 15.053 1.00 76.12 352 ASP A CA 1
ATOM 2842 C C . ASP A 1 352 ? -19.665 -8.613 14.062 1.00 76.12 352 ASP A C 1
ATOM 2844 O O . ASP A 1 352 ? -19.940 -8.887 12.894 1.00 76.12 352 ASP A O 1
ATOM 2848 N N . ILE A 1 353 ? -18.416 -8.717 14.533 1.00 69.88 353 ILE A N 1
ATOM 2849 C CA . ILE A 1 353 ? -17.303 -9.213 13.717 1.00 69.88 353 ILE A CA 1
ATOM 2850 C C . ILE A 1 353 ? -17.596 -10.643 13.251 1.00 69.88 353 ILE A C 1
ATOM 2852 O O . ILE A 1 353 ? -17.412 -10.947 12.072 1.00 69.88 353 ILE A O 1
ATOM 2856 N N . ALA A 1 354 ? -18.060 -11.519 14.147 1.00 71.19 354 ALA A N 1
ATOM 2857 C CA . ALA A 1 354 ? -18.399 -12.894 13.802 1.00 71.19 354 ALA A CA 1
ATOM 2858 C C . ALA A 1 354 ? -19.546 -12.964 12.780 1.00 71.19 354 ALA A C 1
ATOM 2860 O O . ALA A 1 354 ? -19.447 -13.722 11.815 1.00 71.19 354 ALA A O 1
ATOM 2861 N N . GLN A 1 355 ? -20.591 -12.145 12.936 1.00 72.56 355 GLN A N 1
ATOM 2862 C CA . GLN A 1 355 ? -21.701 -12.074 11.982 1.00 72.56 355 GLN A CA 1
ATOM 2863 C C . GLN A 1 355 ? -21.243 -11.622 10.593 1.00 72.56 355 GLN A C 1
ATOM 2865 O O . GLN A 1 355 ? -21.540 -12.301 9.612 1.00 72.56 355 GLN A O 1
ATOM 2870 N N . ILE A 1 356 ? -20.453 -10.547 10.496 1.00 66.88 356 ILE A N 1
ATOM 2871 C CA . ILE A 1 356 ? -19.922 -10.066 9.209 1.00 66.88 356 ILE A CA 1
ATOM 2872 C C . ILE A 1 356 ? -19.030 -11.129 8.558 1.00 66.88 356 ILE A C 1
ATOM 2874 O O . ILE A 1 356 ? -19.095 -11.337 7.349 1.00 66.88 356 ILE A O 1
ATOM 2878 N N . VAL A 1 357 ? -18.218 -11.847 9.341 1.00 65.06 357 VAL A N 1
ATOM 2879 C CA . VAL A 1 357 ? -17.399 -12.954 8.821 1.00 65.06 357 VAL A CA 1
ATOM 2880 C C . VAL A 1 357 ? -18.276 -14.083 8.272 1.00 65.06 357 VAL A C 1
ATOM 2882 O O . VAL A 1 357 ? -17.985 -14.589 7.189 1.00 65.06 357 VAL A O 1
ATOM 2885 N N . VAL A 1 358 ? -19.356 -14.456 8.964 1.00 69.06 358 VAL A N 1
ATOM 2886 C 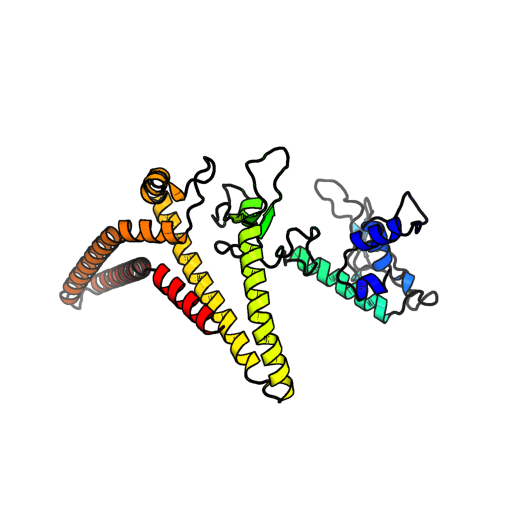CA . VAL A 1 358 ? -20.315 -15.463 8.480 1.00 69.06 358 VAL A CA 1
ATOM 2887 C C . VAL A 1 358 ? -21.025 -14.987 7.211 1.00 69.06 358 VAL A C 1
ATOM 2889 O O . VAL A 1 358 ? -21.169 -15.763 6.270 1.00 69.06 358 VAL A O 1
ATOM 2892 N N . GLU A 1 359 ? -21.434 -13.721 7.132 1.00 65.62 359 GLU A N 1
ATOM 2893 C CA . GLU A 1 359 ? -22.039 -13.154 5.922 1.00 65.62 359 GLU A CA 1
ATOM 2894 C C . GLU A 1 359 ? -21.074 -13.149 4.735 1.00 65.62 359 GLU A C 1
ATOM 2896 O O . GLU A 1 359 ? -21.456 -13.538 3.631 1.00 65.62 359 GLU A O 1
ATOM 2901 N N . LEU A 1 360 ? -19.813 -12.769 4.959 1.00 59.09 360 LEU A N 1
ATOM 2902 C CA . LEU A 1 360 ? -18.759 -12.832 3.946 1.00 59.09 360 LEU A CA 1
ATOM 2903 C C . LEU A 1 360 ? -18.497 -14.276 3.491 1.00 59.09 360 LEU A C 1
ATOM 2905 O O . LEU A 1 360 ? -18.194 -14.508 2.324 1.00 59.09 360 LEU A O 1
ATOM 2909 N N . GLN A 1 361 ? -18.631 -15.255 4.389 1.00 56.53 361 GLN A N 1
ATOM 2910 C CA . GLN A 1 361 ? -18.502 -16.676 4.060 1.00 56.53 361 GLN A CA 1
ATOM 2911 C C . GLN A 1 361 ? -19.711 -17.230 3.299 1.00 56.53 361 GLN A C 1
ATOM 2913 O O . GLN A 1 361 ? -19.516 -18.060 2.421 1.00 56.53 361 GLN A O 1
ATOM 2918 N N . ARG A 1 362 ? -20.936 -16.777 3.599 1.00 57.06 362 ARG A N 1
ATOM 2919 C CA . ARG A 1 362 ? -22.173 -17.187 2.901 1.00 57.06 362 ARG A CA 1
ATOM 2920 C C . ARG A 1 362 ? -22.283 -16.645 1.476 1.00 57.06 362 ARG A C 1
ATOM 2922 O O . ARG A 1 362 ? -23.104 -17.134 0.712 1.00 57.06 362 ARG A O 1
ATOM 2929 N N . ARG A 1 363 ? -21.505 -15.611 1.148 1.00 55.09 363 ARG A N 1
ATOM 2930 C CA . ARG A 1 363 ? -21.392 -15.044 -0.205 1.00 55.09 363 ARG A CA 1
ATOM 2931 C C . ARG A 1 363 ? -20.323 -15.739 -1.066 1.00 55.09 363 ARG A C 1
ATOM 2933 O O . ARG A 1 363 ? -20.118 -15.311 -2.199 1.00 55.09 363 ARG A O 1
ATOM 2940 N N . LYS A 1 364 ? -19.636 -16.759 -0.532 1.00 45.53 364 LYS A N 1
ATOM 2941 C CA . LYS A 1 364 ? -18.873 -17.738 -1.324 1.00 45.53 364 LYS A CA 1
ATOM 2942 C C . LYS A 1 364 ? -19.816 -18.730 -1.988 1.00 45.53 364 LYS A C 1
ATOM 2944 O O . LYS A 1 364 ? -19.429 -19.231 -3.069 1.00 45.53 364 LYS A O 1
#

Secondary structure (DSSP, 8-state):
-HHHHHHS---HHHHHHHHHHTT---SSSSS--HHHHHHHHT-GGGGT---B--EE--SSEEEETTEEEEPPEETTEE--SEEPPGGG-B--SS-SS--SS-HHHHHHHHHHHHHHHHHHHTTPPP-SPPSSGGGTTTTT-B-TTT-SBPEEEPPPTT-TT--SEEE-TTHHHHGGG-TT------EEHHHHHHHHHHHHHHHHHHHHHHHHHHTTT--HHHHHHHHHHHHHHHHHHHHHHHHHHHHHHHHHH-TTHHHHHHHHH--GGG--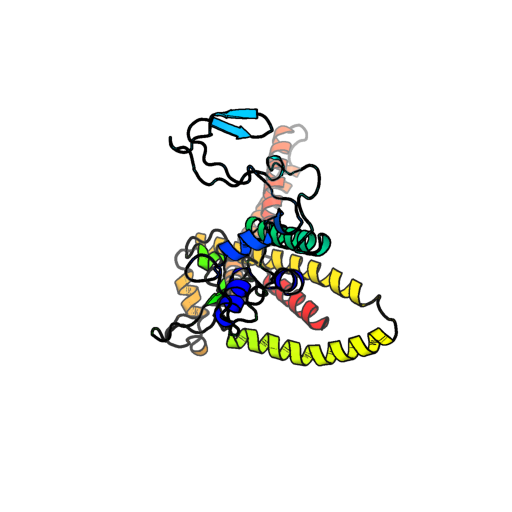TTS-----HHHHHHHHHHHHHHHHHHHHHHHHHHHHHHHHHHHTS-TT-HHHHHHHHHHHHHHHHHHHHHHHHTS-HHHHHHHHHHHHHHT-

pLDDT: mean 79.66, std 13.75, range [35.41, 97.31]

Sequence (364 aa):
MFQWYASEQISPSQIASRLNKSGVSAVFGEGWNKQKVKQTLSNPAYIGMPAYNKRASGRFWEYVDGEMQPVKRTRGKAKSGRTRAKSDYVFPKRPVFEPIVPVELFNEVQRKLEESSKRYSEKVPSPRSPRTASFWLKNFLFCSGCLKVMRAWNANPNRPSKYRSYYCGTYGTYGKDNPTGCRSNRVKAELLEGIVDRYLCETHQHISKLIQMQSEKEIDTLSFLESGVETQFEALRELIRKRNRFIRAVEESEGDLENRIASELIGPDDVVDGSVPVLCEGKIYEFLFQERKPILEAELAKLDAEHNELLERSLNLPAEAKLAQQKVAERLLGLEQRIERLRSDLHCVSHDIAQIVVELQRRK

Radius of gyration: 30.82 Å; chains: 1; bounding box: 72×60×77 Å

Foldseek 3Di:
DLVCLLPPLDALQVVFVVCVVVVNALVDDDGRHRVSSVCVLLACVLQLKGKPPQFDADFAWDQDPNDIDGADDDPNGRDGGHGHDPVSIDIDPDRNDHRNDDPVSSVSSVVSVVVVVVCVVVVNFRPHQDPDPLQRCQNVDAQLQQRHGWDWDPDDPVHVPDATKTFHPQCVVQPCNRPSNDHRSIDHRCVVVVVVVVVCVVVVVVVVVVVVVVVVPPPPVVVVLVVVVVVLVVVSSVLSNLLVVLLVVVCVVDVCLVVVCQVPVDDPVQDDPNDRHPDDSLVSSVVSLVVCLVVLVVVLVVLVVVLVVLVVVLVPDDPVPVVVNVVSVVVNVVSVVVNVVSVVSNDDSSVVSVVSVVVVVVSD